Protein AF-A0A1B6ITH0-F1 (afdb_monomer_lite)

pLDDT: mean 80.61, std 10.61, range [55.75, 92.88]

Structure (mmCIF, N/CA/C/O backbone):
data_AF-A0A1B6ITH0-F1
#
_entry.id   AF-A0A1B6ITH0-F1
#
loop_
_atom_site.group_PDB
_atom_site.id
_atom_site.type_symbol
_atom_site.label_atom_id
_atom_site.label_alt_id
_atom_site.label_comp_id
_atom_site.label_asym_id
_atom_site.label_entity_id
_atom_site.label_seq_id
_atom_site.pdbx_PDB_ins_code
_atom_site.Cartn_x
_atom_site.Cartn_y
_atom_site.Cartn_z
_atom_site.occupancy
_atom_site.B_iso_or_equiv
_atom_site.auth_seq_id
_atom_site.auth_comp_id
_atom_site.auth_asym_id
_atom_site.auth_atom_id
_atom_site.pdbx_PDB_model_num
ATOM 1 N N . VAL A 1 1 ? -25.676 -2.599 25.170 1.00 87.38 1 VAL A N 1
ATOM 2 C CA . VAL A 1 1 ? -26.408 -3.849 25.490 1.00 87.38 1 VAL A CA 1
ATOM 3 C C . VAL A 1 1 ? -27.371 -4.134 24.358 1.00 87.38 1 VAL A C 1
ATOM 5 O O . VAL A 1 1 ? -28.123 -3.238 23.989 1.00 87.38 1 VAL A O 1
ATOM 8 N N . ARG A 1 2 ? -27.319 -5.332 23.775 1.00 89.81 2 ARG A N 1
ATOM 9 C CA . ARG A 1 2 ? -28.172 -5.723 22.648 1.00 89.81 2 ARG A CA 1
ATOM 10 C C . ARG A 1 2 ? -29.271 -6.663 23.134 1.00 89.81 2 ARG A C 1
ATOM 12 O O . ARG A 1 2 ? -28.973 -7.646 23.805 1.00 89.81 2 ARG A O 1
ATOM 19 N N . CYS A 1 3 ? -30.525 -6.375 22.801 1.00 91.00 3 CYS A N 1
ATOM 20 C CA . CYS A 1 3 ? -31.637 -7.285 23.081 1.00 91.00 3 CYS A CA 1
ATOM 21 C C . CYS A 1 3 ? -31.646 -8.427 22.052 1.00 91.00 3 CYS A C 1
ATOM 23 O O . CYS A 1 3 ? -31.453 -8.175 20.865 1.00 91.00 3 CYS A O 1
ATOM 25 N N . THR A 1 4 ? -31.873 -9.671 22.482 1.00 89.38 4 THR A N 1
ATOM 26 C CA . THR A 1 4 ? -31.888 -10.838 21.576 1.00 89.38 4 THR A CA 1
ATOM 27 C C . THR A 1 4 ? -33.271 -11.142 20.992 1.00 89.38 4 THR A C 1
ATOM 29 O O . THR A 1 4 ? -33.374 -11.904 20.036 1.00 89.38 4 THR A O 1
ATOM 32 N N . VAL A 1 5 ? -34.329 -10.527 21.530 1.00 90.38 5 VAL A N 1
ATOM 33 C CA . VAL A 1 5 ? -35.718 -10.682 21.056 1.00 90.38 5 VAL A CA 1
ATOM 34 C C . VAL A 1 5 ? -36.098 -9.579 20.072 1.00 90.38 5 VAL A C 1
ATOM 36 O O . VAL A 1 5 ? -36.763 -9.824 19.068 1.00 90.38 5 VAL A O 1
ATOM 39 N N . CYS A 1 6 ? -35.689 -8.343 20.358 1.00 89.56 6 CYS A N 1
ATOM 40 C CA . CYS A 1 6 ? -36.062 -7.194 19.547 1.00 89.56 6 CYS A CA 1
ATOM 41 C C . CYS A 1 6 ? -35.118 -7.044 18.344 1.00 89.56 6 CYS A C 1
ATOM 43 O O . CYS A 1 6 ? -33.896 -7.036 18.521 1.00 89.56 6 CYS A O 1
ATOM 45 N N . PRO A 1 7 ? -35.646 -6.867 17.120 1.00 86.12 7 PRO A N 1
ATOM 46 C CA . PRO A 1 7 ? -34.815 -6.723 15.934 1.00 86.12 7 PRO A CA 1
ATOM 47 C C . PRO A 1 7 ? -34.008 -5.422 15.997 1.00 86.12 7 PRO A C 1
ATOM 49 O O . PRO A 1 7 ? -34.577 -4.336 16.074 1.00 86.12 7 PRO A O 1
ATOM 52 N N . LYS A 1 8 ? -32.674 -5.543 15.936 1.00 81.81 8 LYS A N 1
ATOM 53 C CA . LYS A 1 8 ? -31.715 -4.419 15.910 1.00 81.81 8 LYS A CA 1
ATOM 54 C C . LYS A 1 8 ? -31.909 -3.400 17.043 1.00 81.81 8 LYS A C 1
ATOM 56 O O . LYS A 1 8 ? -31.724 -2.204 16.838 1.00 81.81 8 LYS A O 1
ATOM 61 N N . PHE A 1 9 ? -32.277 -3.864 18.234 1.00 86.69 9 PHE A N 1
ATOM 62 C CA . PHE A 1 9 ? -32.428 -2.983 19.385 1.00 86.69 9 PHE A CA 1
ATOM 63 C C . PHE A 1 9 ? -31.174 -3.000 20.265 1.00 86.69 9 PHE A C 1
ATOM 65 O O . PHE A 1 9 ? -30.817 -4.026 20.857 1.00 86.69 9 PHE A O 1
ATOM 72 N N . GLU A 1 10 ? -30.532 -1.841 20.370 1.00 88.38 10 GLU A N 1
ATOM 73 C CA . GLU A 1 10 ? -29.387 -1.604 21.240 1.00 88.38 10 GLU A CA 1
ATOM 74 C C . GLU A 1 10 ? -29.682 -0.442 22.180 1.00 88.38 10 GLU A C 1
ATOM 76 O O . GLU A 1 10 ? -30.246 0.577 21.788 1.00 88.38 10 GLU A O 1
ATOM 81 N N . MET A 1 11 ? -29.284 -0.603 23.438 1.00 88.25 11 MET A N 1
ATOM 82 C CA . MET A 1 11 ? -29.391 0.440 24.450 1.00 88.25 11 MET A CA 1
ATOM 83 C C . MET A 1 11 ? -28.065 0.626 25.187 1.00 88.25 11 MET A C 1
ATOM 85 O O . MET A 1 11 ? -27.264 -0.311 25.320 1.00 88.25 11 MET A O 1
ATOM 89 N N . CYS A 1 12 ? -27.825 1.841 25.681 1.00 89.81 12 CYS A N 1
ATOM 90 C CA . CYS A 1 12 ? -26.661 2.129 26.511 1.00 89.81 12 CYS A CA 1
ATOM 91 C C . CYS A 1 12 ? -26.789 1.467 27.896 1.00 89.81 12 CYS A C 1
ATOM 93 O O . CYS A 1 12 ? -27.886 1.119 28.339 1.00 89.81 12 CYS A O 1
ATOM 95 N N . LEU A 1 13 ? -25.660 1.313 28.597 1.00 87.94 13 LEU A N 1
ATOM 96 C CA . LEU A 1 13 ? -25.616 0.694 29.930 1.00 87.94 13 LEU A CA 1
ATOM 97 C C . LEU A 1 13 ? -26.509 1.421 30.943 1.00 87.94 13 LEU A C 1
ATOM 99 O O . LEU A 1 13 ? -27.143 0.781 31.770 1.00 87.94 13 LEU A O 1
ATOM 103 N N . GLN A 1 14 ? -26.604 2.747 30.855 1.00 91.38 14 GLN A N 1
ATOM 104 C CA . GLN A 1 14 ? -27.380 3.544 31.802 1.00 91.38 14 GLN A CA 1
ATOM 105 C C . GLN A 1 14 ? -28.895 3.358 31.622 1.00 91.38 14 GLN A C 1
ATOM 107 O O . GLN A 1 14 ? -29.613 3.203 32.607 1.00 91.38 14 GLN A O 1
ATOM 112 N N . CYS A 1 15 ? -29.381 3.294 30.377 1.00 90.50 15 CYS A N 1
ATOM 113 C CA . CYS A 1 15 ? -30.784 2.981 30.089 1.00 90.50 15 CYS A CA 1
ATOM 114 C C . CYS A 1 15 ? -31.143 1.543 30.482 1.00 90.50 15 CYS A C 1
ATOM 116 O O . CYS A 1 15 ? -32.241 1.310 30.983 1.00 90.50 15 CYS A O 1
ATOM 118 N N . PHE A 1 16 ? -30.205 0.605 30.311 1.00 89.50 16 PHE A N 1
ATOM 119 C CA . PHE A 1 16 ? -30.371 -0.781 30.747 1.00 89.50 16 PHE A CA 1
ATOM 120 C C . PHE A 1 16 ? -30.503 -0.886 32.270 1.00 89.50 16 PHE A C 1
ATOM 122 O O . PHE A 1 16 ? -31.459 -1.478 32.763 1.00 89.50 16 PHE A O 1
ATOM 129 N N . SER A 1 17 ? -29.608 -0.236 33.020 1.00 90.44 17 SER A N 1
ATOM 130 C CA . SER A 1 17 ? -29.646 -0.220 34.490 1.00 90.44 17 SER A CA 1
ATOM 131 C C . SER A 1 17 ? -30.911 0.425 35.059 1.00 90.44 17 SER A C 1
ATOM 133 O O . SER A 1 17 ? -31.368 0.036 36.129 1.00 90.44 17 SER A O 1
ATOM 135 N N . ASN A 1 18 ? -31.499 1.385 34.340 1.00 92.19 18 ASN A N 1
ATOM 136 C CA . ASN A 1 18 ? -32.755 2.029 34.725 1.00 92.19 18 ASN A CA 1
ATOM 137 C C . ASN A 1 18 ? -34.006 1.238 34.294 1.00 92.19 18 ASN A C 1
ATOM 139 O O . ASN A 1 18 ? -35.120 1.694 34.543 1.00 92.19 18 ASN A O 1
ATOM 143 N N . GLY A 1 19 ? -33.845 0.085 33.634 1.00 89.56 19 GLY A N 1
ATOM 144 C CA . GLY A 1 19 ? -34.958 -0.747 33.172 1.00 89.56 19 GLY A CA 1
ATOM 145 C C . GLY A 1 19 ? -35.834 -0.067 32.118 1.00 89.56 19 GLY A C 1
ATOM 146 O O . GLY A 1 19 ? -37.047 -0.267 32.123 1.00 89.56 19 GLY A O 1
ATOM 147 N N . ALA A 1 20 ? -35.248 0.768 31.253 1.00 88.25 20 ALA A N 1
ATOM 148 C CA . ALA A 1 20 ? -35.992 1.532 30.258 1.00 88.25 20 ALA A CA 1
ATOM 149 C C . ALA A 1 20 ? -36.657 0.620 29.210 1.00 88.25 20 ALA A C 1
ATOM 151 O O . ALA A 1 20 ? -35.987 -0.138 28.509 1.00 88.25 20 ALA A O 1
ATOM 152 N N . GLU A 1 21 ? -37.974 0.747 29.059 1.00 90.75 21 GLU A N 1
ATOM 153 C CA . GLU A 1 21 ? -38.764 0.062 28.031 1.00 90.75 21 GLU A CA 1
ATOM 154 C C . GLU A 1 21 ? -39.054 1.030 26.877 1.00 90.75 21 GLU A C 1
ATOM 156 O O . GLU A 1 21 ? -39.521 2.149 27.099 1.00 90.75 21 GLU A O 1
ATOM 161 N N . ILE A 1 22 ? -38.751 0.632 25.638 1.00 84.81 22 ILE A N 1
ATOM 162 C CA . ILE A 1 22 ? -38.901 1.491 24.453 1.00 84.81 22 ILE A CA 1
ATOM 163 C C . ILE A 1 22 ? -39.599 0.702 23.345 1.00 84.81 22 ILE A C 1
ATOM 165 O O . ILE A 1 22 ? -39.073 -0.287 22.835 1.00 84.81 22 ILE A O 1
ATOM 169 N N . GLY A 1 23 ? -40.776 1.168 22.928 1.00 85.25 23 GLY A N 1
ATOM 170 C CA . GLY A 1 23 ? -41.549 0.537 21.859 1.00 85.25 23 GLY A CA 1
ATOM 171 C C . GLY A 1 23 ? -41.938 -0.902 22.208 1.00 85.25 23 GLY A C 1
ATOM 172 O O . GLY A 1 23 ? -42.618 -1.139 23.200 1.00 85.25 23 GLY A O 1
ATOM 173 N N . SER A 1 24 ? -41.512 -1.864 21.388 1.00 86.12 24 SER A N 1
ATOM 174 C CA . SER A 1 24 ? -41.747 -3.299 21.609 1.00 86.12 24 SER A CA 1
ATOM 175 C C . SER A 1 24 ? -40.714 -3.966 22.527 1.00 86.12 24 SER A C 1
ATOM 177 O O . SER A 1 24 ? -40.757 -5.183 22.705 1.00 86.12 24 SER A O 1
ATOM 179 N N . HIS A 1 25 ? -39.737 -3.216 23.042 1.00 89.00 25 HIS A N 1
ATOM 180 C CA . HIS A 1 25 ? -38.723 -3.738 23.950 1.00 89.00 25 HIS A CA 1
ATOM 181 C C . HIS A 1 25 ? -39.195 -3.677 25.403 1.00 89.00 25 HIS A C 1
ATOM 183 O O . HIS A 1 25 ? -39.652 -2.630 25.861 1.00 89.00 25 HIS A O 1
ATOM 189 N N . ARG A 1 26 ? -39.016 -4.786 26.126 1.00 89.81 26 ARG A N 1
ATOM 190 C CA . ARG A 1 26 ? -39.293 -4.907 27.557 1.00 89.81 26 ARG A CA 1
ATOM 191 C C . ARG A 1 26 ? -38.017 -5.214 28.332 1.00 89.81 26 ARG A C 1
ATOM 193 O O . ARG A 1 26 ? -37.104 -5.847 27.802 1.00 89.81 26 ARG A O 1
ATOM 200 N N . ASN A 1 27 ? -37.970 -4.771 29.585 1.00 88.38 27 ASN A N 1
ATOM 201 C CA . ASN A 1 27 ? -36.786 -4.892 30.441 1.00 88.38 27 ASN A CA 1
ATOM 202 C C . ASN A 1 27 ? -36.488 -6.335 30.901 1.00 88.38 27 ASN A C 1
ATOM 204 O O . ASN A 1 27 ? -35.404 -6.600 31.415 1.00 88.38 27 ASN A O 1
ATOM 208 N N . ASP A 1 28 ? -37.426 -7.259 30.697 1.00 89.12 28 ASP A N 1
ATOM 209 C CA . ASP A 1 28 ? -37.317 -8.691 30.981 1.00 89.12 28 ASP A CA 1
ATOM 210 C C . ASP A 1 28 ? -36.782 -9.504 29.791 1.00 89.12 28 ASP A C 1
ATOM 212 O O . ASP A 1 28 ? -36.525 -10.705 29.917 1.00 89.12 28 ASP A O 1
ATOM 216 N N . HIS A 1 29 ? -36.594 -8.871 28.630 1.00 92.31 29 HIS A N 1
ATOM 217 C CA . HIS A 1 29 ? -36.077 -9.563 27.463 1.00 92.31 29 HIS A CA 1
ATOM 218 C C . HIS A 1 29 ? -34.623 -10.015 27.682 1.00 92.31 29 HIS A C 1
ATOM 220 O O . HIS A 1 29 ? -33.796 -9.249 28.189 1.00 92.31 29 HIS A O 1
ATOM 226 N N . PRO A 1 30 ? -34.259 -11.225 27.216 1.00 90.75 30 PRO A N 1
ATOM 227 C CA . PRO A 1 30 ? -32.875 -11.664 27.219 1.00 90.75 30 PRO A CA 1
ATOM 228 C C . PRO A 1 30 ? -31.999 -10.709 26.400 1.00 90.75 30 PRO A C 1
ATOM 230 O O . PRO A 1 30 ? -32.405 -10.136 25.379 1.00 90.75 30 PRO A O 1
ATOM 233 N N . TYR A 1 31 ? -30.776 -10.521 26.883 1.00 89.62 31 TYR A N 1
ATOM 234 C CA . TYR A 1 31 ? -29.839 -9.545 26.353 1.00 89.62 31 TYR A CA 1
ATOM 235 C C . TYR A 1 31 ? -28.432 -10.128 26.250 1.00 89.62 31 TYR A C 1
ATOM 237 O O . TYR A 1 31 ? -28.081 -11.107 26.906 1.00 89.62 31 TYR A O 1
ATOM 245 N N . GLN A 1 32 ? -27.617 -9.491 25.417 1.00 89.75 32 GLN A N 1
ATOM 246 C CA . GLN A 1 32 ? -26.213 -9.804 25.221 1.00 89.75 32 GLN A CA 1
ATOM 247 C C . GLN A 1 32 ? -25.383 -8.529 25.391 1.00 89.75 32 GLN A C 1
ATOM 249 O O . GLN A 1 32 ? -25.703 -7.468 24.837 1.00 89.75 32 GLN A O 1
ATOM 254 N N . PHE A 1 33 ? -24.295 -8.624 26.156 1.00 86.25 33 PHE A N 1
ATOM 255 C CA . PHE A 1 33 ? -23.266 -7.593 26.145 1.00 86.25 33 PHE A CA 1
ATOM 256 C C . PHE A 1 33 ? -22.462 -7.731 24.859 1.00 86.25 33 PHE A C 1
ATOM 258 O O . PHE A 1 33 ? -21.864 -8.769 24.586 1.00 86.25 33 PHE A O 1
ATOM 265 N N . VAL A 1 34 ? -22.506 -6.680 24.052 1.00 81.31 34 VAL A N 1
ATOM 266 C CA . VAL A 1 34 ? -21.610 -6.518 22.916 1.00 81.31 34 VAL A CA 1
ATOM 267 C C . VAL A 1 34 ? -20.478 -5.671 23.456 1.00 81.31 34 VAL A C 1
ATOM 269 O O . VAL A 1 34 ? -20.689 -4.497 23.759 1.00 81.31 34 VAL A O 1
ATOM 272 N N . ASP A 1 35 ? -19.341 -6.308 23.698 1.00 72.44 35 ASP A N 1
ATOM 273 C CA . ASP A 1 35 ? -18.157 -5.610 24.165 1.00 72.44 35 ASP A CA 1
ATOM 274 C C . ASP A 1 35 ? -17.539 -4.855 22.986 1.00 72.44 35 ASP A C 1
ATOM 276 O O . ASP A 1 35 ? -17.344 -5.418 21.904 1.00 72.44 35 ASP A O 1
ATOM 280 N N . SER A 1 36 ? -17.272 -3.568 23.174 1.00 60.19 36 SER A N 1
ATOM 281 C CA . SER A 1 36 ? -16.547 -2.757 22.203 1.00 60.19 36 SER A CA 1
ATOM 282 C C . SER A 1 36 ? -15.060 -3.049 22.373 1.00 60.19 36 SER A C 1
ATOM 284 O O . SER A 1 36 ? -14.354 -2.283 23.014 1.00 60.19 36 SER A O 1
ATOM 286 N N . VAL A 1 37 ? -14.648 -4.211 21.859 1.00 57.38 37 VAL A N 1
ATOM 287 C CA . VAL A 1 37 ? -13.282 -4.629 21.494 1.00 57.38 37 VAL A CA 1
ATOM 288 C C . VAL A 1 37 ? -12.172 -3.850 22.218 1.00 57.38 37 VAL A C 1
ATOM 290 O O . VAL A 1 37 ? -11.441 -3.071 21.618 1.00 57.38 37 VAL A O 1
ATOM 293 N N . ALA A 1 38 ? -12.041 -4.079 23.523 1.00 56.91 38 ALA A N 1
ATOM 294 C CA . ALA A 1 38 ? -10.869 -3.687 24.310 1.00 56.91 38 ALA A CA 1
ATOM 295 C C . ALA A 1 38 ? -10.146 -4.937 24.839 1.00 56.91 38 ALA A C 1
ATOM 297 O O . ALA A 1 38 ? -9.665 -4.973 25.968 1.00 56.91 38 ALA A O 1
ATOM 298 N N . LEU A 1 39 ? -10.141 -6.005 24.039 1.00 60.03 39 LEU A N 1
ATOM 299 C CA . LEU A 1 39 ? -9.348 -7.195 24.310 1.00 60.03 39 LEU A CA 1
ATOM 300 C C . LEU A 1 39 ? -8.083 -7.099 23.473 1.00 60.03 39 LEU A C 1
ATOM 302 O O . LEU A 1 39 ? -8.183 -6.961 22.259 1.00 60.03 39 LEU A O 1
ATOM 306 N N . ASP A 1 40 ? -6.919 -7.203 24.101 1.00 61.25 40 ASP A N 1
ATOM 307 C CA . ASP A 1 40 ? -5.661 -7.352 23.375 1.00 61.25 40 ASP A CA 1
ATOM 308 C C . ASP A 1 40 ? -5.684 -8.713 22.668 1.00 61.25 40 ASP A C 1
ATOM 310 O O . ASP A 1 40 ? -5.695 -9.771 23.309 1.00 61.25 40 ASP A O 1
ATOM 314 N N . VAL A 1 41 ? -5.758 -8.698 21.333 1.00 64.00 41 VAL A N 1
ATOM 315 C CA . VAL A 1 41 ? -5.777 -9.922 20.511 1.00 64.00 41 VAL A CA 1
ATOM 316 C C . VAL A 1 41 ? -4.461 -10.680 20.666 1.00 64.00 41 VAL A C 1
ATOM 318 O O . VAL A 1 41 ? -4.447 -11.915 20.665 1.00 64.00 41 VAL A O 1
ATOM 321 N N . PHE A 1 42 ? -3.370 -9.958 20.906 1.00 66.50 42 PHE A N 1
ATOM 322 C CA . PHE A 1 42 ? -2.074 -10.538 21.197 1.00 66.50 42 PHE A CA 1
ATOM 323 C C . PHE A 1 42 ? -1.676 -10.236 22.643 1.00 66.50 42 PHE A C 1
ATOM 325 O O . PHE A 1 42 ? -1.602 -9.091 23.063 1.00 66.50 42 PHE A O 1
ATOM 332 N N . LYS A 1 43 ? -1.364 -11.284 23.420 1.00 61.06 43 LYS A N 1
ATOM 333 C CA . LYS A 1 43 ? -0.925 -11.198 24.836 1.00 61.06 43 LYS A CA 1
ATOM 334 C C . LYS A 1 43 ? 0.498 -10.642 25.019 1.00 61.06 43 LYS A C 1
ATOM 336 O O . LYS A 1 43 ? 1.179 -10.933 26.002 1.00 61.06 43 LYS A O 1
ATOM 341 N N . ASP A 1 44 ? 0.972 -9.937 24.014 1.00 58.88 44 ASP A N 1
ATOM 342 C CA . ASP A 1 44 ? 2.315 -9.422 23.858 1.00 58.88 44 ASP A CA 1
ATOM 343 C C . ASP A 1 44 ? 2.399 -8.020 24.487 1.00 58.88 44 ASP A C 1
ATOM 345 O O . ASP A 1 44 ? 1.417 -7.291 24.571 1.00 58.88 44 ASP A O 1
ATOM 349 N N . ARG A 1 45 ? 3.586 -7.645 24.965 1.00 58.03 45 ARG A N 1
ATOM 350 C CA . ARG A 1 45 ? 3.880 -6.347 25.582 1.00 58.03 45 ARG A CA 1
ATOM 351 C C . ARG A 1 45 ? 3.912 -5.185 24.579 1.00 58.03 45 ARG A C 1
ATOM 353 O O . ARG A 1 45 ? 4.379 -4.114 24.959 1.00 58.03 45 ARG A O 1
ATOM 360 N N . SER A 1 46 ? 3.464 -5.363 23.336 1.00 64.06 46 SER A N 1
ATOM 361 C CA . SER A 1 46 ? 3.421 -4.279 22.348 1.00 64.06 46 SER A CA 1
ATOM 362 C C . SER A 1 46 ? 2.426 -3.176 22.741 1.00 64.06 46 SER A C 1
ATOM 364 O O . SER A 1 46 ? 2.565 -2.029 22.318 1.00 64.06 46 SER A O 1
ATOM 366 N N . GLY A 1 47 ? 1.477 -3.475 23.640 1.00 74.12 47 GLY A N 1
ATOM 367 C CA . GLY A 1 47 ? 0.533 -2.488 24.167 1.00 74.12 47 GLY A CA 1
ATOM 368 C C . GLY A 1 47 ? -0.397 -1.931 23.091 1.00 74.12 47 GLY A C 1
ATOM 369 O O . GLY A 1 47 ? -0.927 -0.836 23.268 1.00 74.12 47 GLY A O 1
ATOM 370 N N . TRP A 1 48 ? -0.535 -2.645 21.971 1.00 80.88 48 TRP A N 1
ATOM 371 C CA . TRP A 1 48 ? -1.490 -2.364 20.909 1.00 80.88 48 TRP A CA 1
ATOM 372 C C . TRP A 1 48 ? -2.832 -2.987 21.262 1.00 80.88 48 TRP A C 1
ATOM 374 O O . TRP A 1 48 ? -2.926 -4.182 21.539 1.00 80.88 48 TRP A O 1
ATOM 384 N N . SER A 1 49 ? -3.877 -2.168 21.229 1.00 80.94 49 SER A N 1
ATOM 385 C CA . SER A 1 49 ? -5.235 -2.685 21.346 1.00 80.94 49 SER A CA 1
ATOM 386 C C . SER A 1 49 ? -5.646 -3.374 20.045 1.00 80.94 49 SER A C 1
ATOM 388 O O . SER A 1 49 ? -5.254 -2.962 18.953 1.00 80.94 49 SER A O 1
ATOM 390 N N . ALA A 1 50 ? -6.524 -4.372 20.129 1.00 81.06 50 ALA A N 1
ATOM 391 C CA . ALA A 1 50 ? -7.037 -5.038 18.931 1.00 81.06 50 ALA A CA 1
ATOM 392 C C . ALA A 1 50 ? -7.725 -4.086 17.942 1.00 81.06 50 ALA A C 1
ATOM 394 O O . ALA A 1 50 ? -7.728 -4.336 16.739 1.00 81.06 50 ALA A O 1
ATOM 395 N N . LEU A 1 51 ? -8.305 -2.987 18.433 1.00 82.06 51 LEU A N 1
ATOM 396 C CA . LEU A 1 51 ? -8.883 -1.964 17.570 1.00 82.06 51 LEU A CA 1
ATOM 397 C C . LEU A 1 51 ? -7.803 -1.230 16.763 1.00 82.06 51 LEU A C 1
ATOM 399 O O . LEU A 1 51 ? -7.997 -0.991 15.573 1.00 82.06 51 LEU A O 1
ATOM 403 N N . GLU A 1 52 ? -6.668 -0.899 17.384 1.00 86.56 52 GLU A N 1
ATOM 404 C CA . GLU A 1 52 ? -5.532 -0.277 16.694 1.00 86.56 52 GLU A CA 1
ATOM 405 C C . GLU A 1 52 ? -4.948 -1.210 15.629 1.00 86.56 52 GLU A C 1
ATOM 407 O O . GLU A 1 52 ? -4.641 -0.761 14.529 1.00 86.56 52 GLU A O 1
ATOM 412 N N . GLU A 1 53 ? -4.856 -2.510 15.911 1.00 86.12 53 GLU A N 1
ATOM 413 C CA . GLU A 1 53 ? -4.362 -3.501 14.947 1.00 86.12 53 GLU A CA 1
ATOM 414 C C . GLU A 1 53 ? -5.314 -3.694 13.763 1.00 86.12 53 GLU A C 1
ATOM 416 O O . GLU A 1 53 ? -4.875 -3.783 12.616 1.00 86.12 53 GLU A O 1
ATOM 421 N N . ILE A 1 54 ? -6.627 -3.710 14.011 1.00 87.00 54 ILE A N 1
ATOM 422 C CA . ILE A 1 54 ? -7.629 -3.736 12.938 1.00 87.00 54 ILE A CA 1
ATOM 423 C C . ILE A 1 54 ? -7.529 -2.459 12.097 1.00 87.00 54 ILE A C 1
ATOM 425 O O . ILE A 1 54 ? -7.547 -2.530 10.869 1.00 87.00 54 ILE A O 1
ATOM 429 N N . ASN A 1 55 ? -7.380 -1.296 12.734 1.00 88.75 55 ASN A N 1
ATOM 430 C CA . ASN A 1 55 ? -7.217 -0.028 12.025 1.00 88.75 55 ASN A CA 1
ATOM 431 C C . ASN A 1 55 ? -5.921 0.015 11.206 1.00 88.75 55 ASN A C 1
ATOM 433 O O . ASN A 1 55 ? -5.940 0.531 10.092 1.00 88.75 55 ASN A O 1
ATOM 437 N N . LEU A 1 56 ? -4.825 -0.558 11.710 1.00 89.94 56 LEU A N 1
ATOM 438 C CA . LEU A 1 56 ? -3.570 -0.708 10.971 1.00 89.94 56 LEU A CA 1
ATOM 439 C C . LEU A 1 56 ? -3.776 -1.532 9.696 1.00 89.94 56 LEU A C 1
ATOM 441 O O . LEU A 1 56 ? -3.369 -1.104 8.618 1.00 89.94 56 LEU A O 1
ATOM 445 N N . LEU A 1 57 ? -4.442 -2.685 9.799 1.00 89.75 57 LEU A N 1
ATOM 446 C CA . LEU A 1 57 ? -4.720 -3.539 8.642 1.00 89.75 57 LEU A CA 1
ATOM 447 C C . LEU A 1 57 ? -5.643 -2.855 7.626 1.00 89.75 57 LEU A C 1
ATOM 449 O O . LEU A 1 57 ? -5.337 -2.859 6.434 1.00 89.75 57 LEU A O 1
ATOM 453 N N . ASN A 1 58 ? -6.714 -2.205 8.090 1.00 90.12 58 ASN A N 1
ATOM 454 C CA . ASN A 1 58 ? -7.616 -1.440 7.226 1.00 90.12 58 ASN A CA 1
ATOM 455 C C . ASN A 1 58 ? -6.870 -0.308 6.507 1.00 90.12 58 ASN A C 1
ATOM 457 O O . ASN A 1 58 ? -7.063 -0.091 5.313 1.00 90.12 58 ASN A O 1
ATOM 461 N N . ALA A 1 59 ? -5.993 0.408 7.211 1.00 92.38 59 ALA A N 1
ATOM 462 C CA . ALA A 1 59 ? -5.205 1.480 6.621 1.00 92.38 59 ALA A CA 1
ATOM 463 C C . ALA A 1 59 ? -4.231 0.950 5.557 1.00 92.38 59 ALA A C 1
ATOM 465 O O . ALA A 1 59 ? -4.107 1.546 4.490 1.00 92.38 59 ALA A O 1
ATOM 466 N N . ILE A 1 60 ? -3.578 -0.188 5.797 1.00 91.06 60 ILE A N 1
ATOM 467 C CA . ILE A 1 60 ? -2.681 -0.808 4.811 1.00 91.06 60 ILE A CA 1
ATOM 468 C C . ILE A 1 60 ? -3.449 -1.255 3.563 1.00 91.06 60 ILE A C 1
ATOM 470 O O . ILE A 1 60 ? -2.937 -1.101 2.456 1.00 91.06 60 ILE A O 1
ATOM 474 N N . GLU A 1 61 ? -4.677 -1.751 3.716 1.00 90.38 61 GLU A N 1
ATOM 475 C CA . GLU A 1 61 ? -5.546 -2.075 2.581 1.00 90.38 61 GLU A CA 1
ATOM 476 C C . GLU A 1 61 ? -5.867 -0.833 1.731 1.00 90.38 61 GLU A C 1
ATOM 478 O O . GLU A 1 61 ? -5.815 -0.898 0.505 1.00 90.38 61 GLU A O 1
ATOM 483 N N . HIS A 1 62 ? -6.142 0.313 2.362 1.00 88.50 62 HIS A N 1
ATOM 484 C CA . HIS A 1 62 ? -6.541 1.536 1.655 1.00 88.50 62 HIS A CA 1
ATOM 485 C C . HIS A 1 62 ? -5.362 2.321 1.061 1.00 88.50 62 HIS A C 1
ATOM 487 O O . HIS A 1 62 ? -5.478 2.861 -0.038 1.00 88.50 62 HIS A O 1
ATOM 493 N N . TYR A 1 63 ? -4.240 2.414 1.779 1.00 88.38 63 TYR A N 1
ATOM 494 C CA . TYR A 1 63 ? -3.102 3.268 1.410 1.00 88.38 63 TYR A CA 1
ATOM 495 C C . TYR A 1 63 ? -1.919 2.501 0.821 1.00 88.38 63 TYR A C 1
ATOM 497 O O . TYR A 1 63 ? -0.969 3.133 0.355 1.00 88.38 63 TYR A O 1
ATOM 505 N N . SER A 1 64 ? -1.990 1.166 0.787 1.00 86.50 64 SER A N 1
ATOM 506 C CA . SER A 1 64 ? -0.934 0.246 0.353 1.00 86.50 64 SER A CA 1
ATOM 507 C C . SER A 1 64 ? 0.350 0.293 1.197 1.00 86.50 64 SER A C 1
ATOM 509 O O . SER A 1 64 ? 0.637 1.238 1.936 1.00 86.50 64 SER A O 1
ATOM 511 N N . TYR A 1 65 ? 1.145 -0.776 1.111 1.00 85.19 65 TYR A N 1
ATOM 512 C CA . TYR A 1 65 ? 2.392 -0.906 1.863 1.00 85.19 65 TYR A CA 1
ATOM 513 C C . TYR A 1 65 ? 3.423 0.149 1.430 1.00 85.19 65 TYR A C 1
ATOM 515 O O . TYR A 1 65 ? 3.729 0.281 0.249 1.00 85.19 65 TYR A O 1
ATOM 523 N N . GLY A 1 66 ? 4.010 0.861 2.396 1.00 84.44 66 GLY A N 1
ATOM 524 C CA . GLY A 1 66 ? 5.031 1.889 2.156 1.00 84.44 66 GLY A CA 1
ATOM 525 C C . GLY A 1 66 ? 4.567 3.311 2.470 1.00 84.44 66 GLY A C 1
ATOM 526 O O . GLY A 1 66 ? 5.400 4.145 2.830 1.00 84.44 66 GLY A O 1
ATOM 527 N N . ASN A 1 67 ? 3.258 3.580 2.446 1.00 89.81 67 ASN A N 1
ATOM 528 C CA . ASN A 1 67 ? 2.713 4.895 2.783 1.00 89.81 67 ASN A CA 1
ATOM 529 C C . ASN A 1 67 ? 2.421 5.056 4.289 1.00 89.81 67 ASN A C 1
ATOM 531 O O . ASN A 1 67 ? 1.302 5.326 4.724 1.00 89.81 67 ASN A O 1
ATOM 535 N N . TRP A 1 68 ? 3.454 4.872 5.115 1.00 90.25 68 TRP A N 1
ATOM 536 C CA . TRP A 1 68 ? 3.329 4.826 6.579 1.00 90.25 68 TRP A CA 1
ATOM 537 C C . TRP A 1 68 ? 2.846 6.132 7.218 1.00 90.25 68 TRP A C 1
ATOM 539 O O . TRP A 1 68 ? 2.295 6.106 8.316 1.00 90.25 68 TRP A O 1
ATOM 549 N N . LYS A 1 69 ? 3.033 7.273 6.542 1.00 90.44 69 LYS A N 1
ATOM 550 C CA . LYS A 1 69 ? 2.573 8.583 7.027 1.00 90.44 69 LYS A CA 1
ATOM 551 C C . LYS A 1 69 ? 1.048 8.661 7.048 1.00 90.44 69 LYS A C 1
ATOM 553 O O . LYS A 1 69 ? 0.476 9.003 8.081 1.00 90.44 69 LYS A O 1
ATOM 558 N N . ASP A 1 70 ? 0.412 8.276 5.948 1.00 88.69 70 ASP A N 1
ATOM 559 C CA . ASP A 1 70 ? -1.048 8.299 5.832 1.00 88.69 70 ASP A CA 1
ATOM 560 C C . ASP A 1 70 ? -1.682 7.174 6.662 1.00 88.69 70 ASP A C 1
ATOM 562 O O . ASP A 1 70 ? -2.716 7.372 7.300 1.00 88.69 70 ASP A O 1
ATOM 566 N N . ILE A 1 71 ? -1.006 6.021 6.752 1.00 90.19 71 ILE A N 1
ATOM 567 C CA . ILE A 1 71 ? -1.415 4.909 7.621 1.00 90.19 71 ILE A CA 1
ATOM 568 C C . ILE A 1 71 ? -1.447 5.343 9.094 1.00 90.19 71 ILE A C 1
ATOM 570 O O . ILE A 1 71 ? -2.443 5.122 9.781 1.00 90.19 71 ILE A O 1
ATOM 574 N N . ALA A 1 72 ? -0.394 6.004 9.581 1.00 91.12 72 ALA A N 1
ATOM 575 C CA . ALA A 1 72 ? -0.351 6.508 10.953 1.00 91.12 72 ALA A CA 1
ATOM 576 C C . ALA A 1 72 ? -1.437 7.556 11.223 1.00 91.12 72 ALA A C 1
ATOM 578 O O . ALA A 1 72 ? -2.073 7.530 12.276 1.00 91.12 72 ALA A O 1
ATOM 579 N N . GLN A 1 73 ? -1.706 8.438 10.255 1.00 89.81 73 GLN A N 1
ATOM 580 C CA . GLN A 1 73 ? -2.792 9.411 10.363 1.00 89.81 73 GLN A CA 1
ATOM 581 C C . GLN A 1 73 ? -4.168 8.736 10.459 1.00 89.81 73 GLN A C 1
ATOM 583 O O . GLN A 1 73 ? -5.028 9.217 11.196 1.00 89.81 73 GLN A O 1
ATOM 588 N N . HIS A 1 74 ? -4.374 7.623 9.749 1.00 87.19 74 HIS A N 1
ATOM 589 C CA . HIS A 1 74 ? -5.616 6.853 9.808 1.00 87.19 74 HIS A CA 1
ATOM 590 C C . HIS A 1 74 ? -5.815 6.161 11.164 1.00 87.19 74 HIS A C 1
ATOM 592 O O . HIS A 1 74 ? -6.931 6.115 11.678 1.00 87.19 74 HIS A O 1
ATOM 598 N N . ILE A 1 75 ? -4.736 5.652 11.764 1.00 86.50 75 ILE A N 1
ATOM 599 C CA . ILE A 1 75 ? -4.764 5.042 13.103 1.00 86.50 75 ILE A CA 1
ATOM 600 C C . ILE A 1 75 ? -4.977 6.121 14.178 1.00 86.50 75 ILE A C 1
ATOM 602 O O . ILE A 1 75 ? -5.715 5.908 15.139 1.00 86.50 75 ILE A O 1
ATOM 606 N N . GLY A 1 76 ? -4.340 7.286 14.026 1.00 82.19 76 GLY A N 1
ATOM 607 C CA . GLY A 1 76 ? -4.501 8.468 14.878 1.00 82.19 76 GLY A CA 1
ATOM 608 C C . GLY A 1 76 ? -3.843 8.382 16.262 1.00 82.19 76 GLY A C 1
ATOM 609 O O . GLY A 1 76 ? -3.600 9.419 16.877 1.00 82.19 76 GLY A O 1
ATOM 610 N N . THR A 1 77 ? -3.528 7.180 16.752 1.00 81.75 77 THR A N 1
ATOM 611 C CA . THR A 1 77 ? -2.939 6.951 18.085 1.00 81.75 77 THR A CA 1
ATOM 612 C C . THR A 1 77 ? -1.442 6.631 18.070 1.00 81.75 77 THR A C 1
ATOM 614 O O . THR A 1 77 ? -0.812 6.706 19.124 1.00 81.75 77 THR A O 1
ATOM 617 N N . ARG A 1 78 ? -0.864 6.289 16.909 1.00 84.38 78 ARG A N 1
ATOM 618 C CA . ARG A 1 78 ? 0.518 5.789 16.761 1.00 84.38 78 ARG A CA 1
ATOM 619 C C . ARG A 1 78 ? 1.285 6.507 15.660 1.00 84.38 78 ARG A C 1
ATOM 621 O O . ARG A 1 78 ? 0.691 7.086 14.752 1.00 84.38 78 ARG A O 1
ATOM 628 N N . ASN A 1 79 ? 2.612 6.429 15.726 1.00 89.44 79 ASN A N 1
ATOM 629 C CA . ASN A 1 79 ? 3.499 7.023 14.726 1.00 89.44 79 ASN A CA 1
ATOM 630 C C . ASN A 1 79 ? 3.744 6.093 13.526 1.00 89.44 79 ASN A C 1
ATOM 632 O O . ASN A 1 79 ? 3.561 4.881 13.606 1.00 89.44 79 ASN A O 1
ATOM 636 N N . ALA A 1 80 ? 4.215 6.667 12.413 1.00 89.62 80 ALA A N 1
ATOM 637 C CA . ALA A 1 80 ? 4.517 5.935 11.177 1.00 89.62 80 ALA A CA 1
ATOM 638 C C . ALA A 1 80 ? 5.556 4.822 11.373 1.00 89.62 80 ALA A C 1
ATOM 640 O O . ALA A 1 80 ? 5.383 3.724 10.847 1.00 89.62 80 ALA A O 1
ATOM 641 N N . ASP A 1 81 ? 6.604 5.091 12.153 1.00 89.62 81 ASP A N 1
ATOM 642 C CA . ASP A 1 81 ? 7.653 4.107 12.427 1.00 89.62 81 ASP A CA 1
ATOM 643 C C . ASP A 1 81 ? 7.141 2.969 13.321 1.00 89.62 81 ASP A C 1
ATOM 645 O O . ASP A 1 81 ? 7.388 1.805 13.025 1.00 89.62 81 ASP A O 1
ATOM 649 N N . GLU A 1 82 ? 6.336 3.281 14.342 1.00 88.94 82 GLU A N 1
ATOM 650 C CA . GLU A 1 82 ? 5.720 2.275 15.220 1.00 88.94 82 GLU A CA 1
ATOM 651 C C . GLU A 1 82 ? 4.733 1.384 14.454 1.00 88.94 82 GLU A C 1
ATOM 653 O O . GLU A 1 82 ? 4.751 0.166 14.602 1.00 88.94 82 GLU A O 1
ATOM 658 N N . ALA A 1 83 ? 3.895 1.980 13.599 1.00 89.25 83 ALA A N 1
ATOM 659 C CA . ALA A 1 83 ? 2.952 1.251 12.752 1.00 89.25 83 ALA A CA 1
ATOM 660 C C . ALA A 1 83 ? 3.670 0.310 11.774 1.00 89.25 83 ALA A C 1
ATOM 662 O O . ALA A 1 83 ? 3.231 -0.821 11.550 1.00 89.25 83 ALA A O 1
ATOM 663 N N . LYS A 1 84 ? 4.798 0.762 11.215 1.00 89.94 84 LYS A N 1
ATOM 664 C CA . LYS A 1 84 ? 5.652 -0.058 10.357 1.00 89.94 84 LYS A CA 1
ATOM 665 C C . LYS A 1 84 ? 6.274 -1.214 11.134 1.00 89.94 84 LYS A C 1
ATOM 667 O O . LYS A 1 84 ? 6.206 -2.349 10.667 1.00 89.94 84 LYS A O 1
ATOM 672 N N . GLU A 1 85 ? 6.895 -0.937 12.277 1.00 88.81 85 GLU A N 1
ATOM 673 C CA . GLU A 1 85 ? 7.555 -1.961 13.089 1.00 88.81 85 GLU A CA 1
ATOM 674 C C . GLU A 1 85 ? 6.566 -3.021 13.569 1.00 88.81 85 GLU A C 1
ATOM 676 O O . GLU A 1 85 ? 6.852 -4.207 13.420 1.00 88.81 85 GLU A O 1
ATOM 681 N N . GLU A 1 86 ? 5.386 -2.630 14.056 1.00 87.38 86 GLU A N 1
ATOM 682 C CA . GLU A 1 86 ? 4.360 -3.591 14.479 1.00 87.38 86 GLU A CA 1
ATOM 683 C C . GLU A 1 86 ? 3.914 -4.464 13.299 1.00 87.38 86 GLU A C 1
ATOM 685 O O . GLU A 1 86 ? 3.849 -5.691 13.418 1.00 87.38 86 GLU A O 1
ATOM 690 N N . TYR A 1 87 ? 3.682 -3.861 12.123 1.00 88.44 87 TYR A N 1
ATOM 691 C CA . TYR A 1 87 ? 3.278 -4.618 10.943 1.00 88.44 87 TYR A CA 1
ATOM 692 C C . TYR A 1 87 ? 4.343 -5.638 10.516 1.00 88.44 87 TYR A C 1
ATOM 694 O O . TYR A 1 87 ? 4.039 -6.811 10.286 1.00 88.44 87 TYR A O 1
ATOM 702 N N . VAL A 1 88 ? 5.604 -5.208 10.433 1.00 88.12 88 VAL A N 1
ATOM 703 C CA . VAL A 1 88 ? 6.724 -6.069 10.037 1.00 88.12 88 VAL A CA 1
ATOM 704 C C . VAL A 1 88 ? 6.932 -7.177 11.067 1.00 88.12 88 VAL A C 1
ATOM 706 O O . VAL A 1 88 ? 6.901 -8.355 10.710 1.00 88.12 88 VAL A O 1
ATOM 709 N N . ASN A 1 89 ? 7.057 -6.829 12.347 1.00 87.12 89 ASN A N 1
ATOM 710 C CA . ASN A 1 89 ? 7.360 -7.783 13.411 1.00 87.12 89 ASN A CA 1
ATOM 711 C C . ASN A 1 89 ? 6.237 -8.802 13.626 1.00 87.12 89 ASN A C 1
ATOM 713 O O . ASN A 1 89 ? 6.515 -9.945 13.982 1.00 87.12 89 ASN A O 1
ATOM 717 N N . ARG A 1 90 ? 4.967 -8.429 13.414 1.00 82.38 90 ARG A N 1
ATOM 718 C CA . ARG A 1 90 ? 3.832 -9.337 13.638 1.00 82.38 90 ARG A CA 1
ATOM 719 C C . ARG A 1 90 ? 3.435 -10.117 12.388 1.00 82.38 90 ARG A C 1
ATOM 721 O O . ARG A 1 90 ? 3.228 -11.332 12.481 1.00 82.38 90 ARG A O 1
ATOM 728 N N . PHE A 1 91 ? 3.311 -9.447 11.242 1.00 82.88 91 PHE A N 1
ATOM 729 C CA . PHE A 1 91 ? 2.730 -10.039 10.032 1.00 82.88 91 PHE A CA 1
ATOM 730 C C . PHE A 1 91 ? 3.768 -10.560 9.040 1.00 82.88 91 PHE A C 1
ATOM 732 O O . PHE A 1 91 ? 3.452 -11.507 8.325 1.00 82.88 91 PHE A O 1
ATOM 739 N N . LEU A 1 92 ? 4.985 -10.004 9.005 1.00 82.81 92 LEU A N 1
ATOM 740 C CA . LEU A 1 92 ? 6.043 -10.458 8.089 1.00 82.81 92 LEU A CA 1
ATOM 741 C C . LEU A 1 92 ? 7.048 -11.387 8.778 1.00 82.81 92 LEU A C 1
ATOM 743 O O . LEU A 1 92 ? 7.306 -12.489 8.302 1.00 82.81 92 LEU A O 1
ATOM 747 N N . GLU A 1 93 ? 7.603 -10.959 9.908 1.00 81.81 93 GLU A N 1
ATOM 748 C CA . GLU A 1 93 ? 8.652 -11.686 10.640 1.00 81.81 93 GLU A CA 1
ATOM 749 C C . GLU A 1 93 ? 8.092 -12.536 11.788 1.00 81.81 93 GLU A C 1
ATOM 751 O O . GLU A 1 93 ? 8.729 -13.489 12.253 1.00 81.81 93 GLU A O 1
ATOM 756 N N . GLY A 1 94 ? 6.876 -12.211 12.225 1.00 81.56 94 GLY A N 1
ATOM 757 C CA . GLY A 1 94 ? 6.183 -12.889 13.307 1.00 81.56 94 GLY A CA 1
ATOM 758 C C . GLY A 1 94 ? 5.630 -14.253 12.911 1.00 81.56 94 GLY A C 1
ATOM 759 O O . GLY A 1 94 ? 5.808 -14.751 11.800 1.00 81.56 94 GLY A O 1
ATOM 760 N N . SER A 1 95 ? 4.898 -14.871 13.840 1.00 80.69 95 SER A N 1
ATOM 761 C CA . SER A 1 95 ? 4.336 -16.214 13.653 1.00 80.69 95 SER A CA 1
ATOM 762 C C . SER A 1 95 ? 3.402 -16.312 12.445 1.00 80.69 95 SER A C 1
ATOM 764 O O . SER A 1 95 ? 3.358 -17.356 11.802 1.00 80.69 95 SER A O 1
ATOM 766 N N . ILE A 1 96 ? 2.673 -15.236 12.125 1.00 82.44 96 ILE A N 1
ATOM 767 C CA . ILE A 1 96 ? 1.795 -15.185 10.950 1.00 82.44 96 ILE A CA 1
ATOM 768 C C . ILE A 1 96 ? 2.649 -15.274 9.689 1.00 82.44 96 ILE A C 1
ATOM 770 O O . ILE A 1 96 ? 2.448 -16.182 8.887 1.00 82.44 96 ILE A O 1
ATOM 774 N N . GLY A 1 97 ? 3.644 -14.394 9.564 1.00 78.31 97 GLY A N 1
ATOM 775 C CA . GLY A 1 97 ? 4.510 -14.346 8.395 1.00 78.31 97 GLY A CA 1
ATOM 776 C C . GLY A 1 97 ?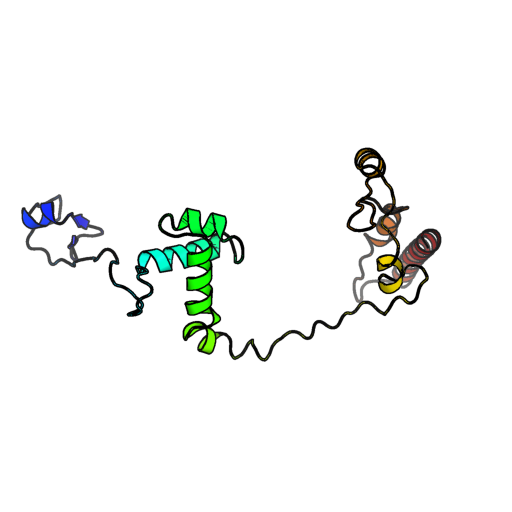 5.305 -15.629 8.189 1.00 78.31 97 GLY A C 1
ATOM 777 O O . GLY A 1 97 ? 5.344 -16.169 7.089 1.00 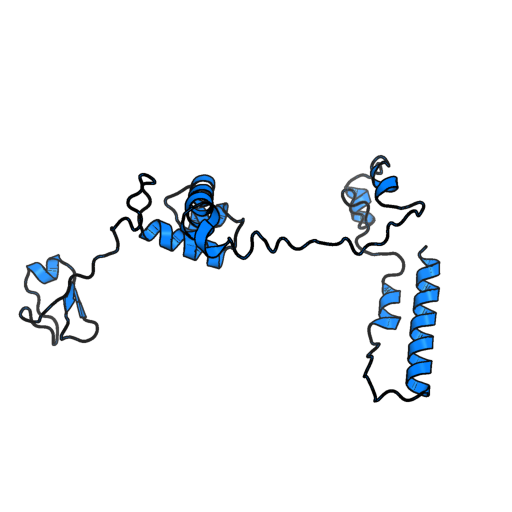78.31 97 GLY A O 1
ATOM 778 N N . GLN A 1 98 ? 5.832 -16.220 9.259 1.00 78.06 98 GLN A N 1
ATOM 779 C CA . GLN A 1 98 ? 6.540 -17.501 9.178 1.00 78.06 98 GLN A CA 1
ATOM 780 C C . GLN A 1 98 ? 5.672 -18.665 8.682 1.00 78.06 98 GLN A C 1
ATOM 782 O O . GLN A 1 98 ? 6.214 -19.623 8.136 1.00 78.06 98 GLN A O 1
ATOM 787 N N . VAL A 1 99 ? 4.349 -18.606 8.859 1.00 80.31 99 VAL A N 1
ATOM 788 C CA . VAL A 1 99 ? 3.415 -19.646 8.398 1.00 80.31 99 VAL A CA 1
ATOM 789 C C . VAL A 1 99 ? 2.856 -19.332 7.007 1.00 80.31 99 VAL A C 1
ATOM 791 O O . VAL A 1 99 ? 2.627 -20.257 6.229 1.00 80.31 99 VAL A O 1
ATOM 794 N N . THR A 1 100 ? 2.658 -18.057 6.661 1.00 79.12 100 THR A N 1
ATOM 795 C CA . THR A 1 100 ? 2.059 -17.641 5.380 1.00 79.12 100 THR A CA 1
ATOM 796 C C . THR A 1 100 ? 3.083 -17.401 4.266 1.00 79.12 100 THR A C 1
ATOM 798 O O . THR A 1 100 ? 2.800 -17.720 3.111 1.00 79.12 100 THR A O 1
ATOM 801 N N . TRP A 1 101 ? 4.294 -16.927 4.583 1.00 71.88 101 TRP A N 1
ATOM 802 C CA . TRP A 1 101 ? 5.379 -16.678 3.620 1.00 71.88 101 TRP A CA 1
ATOM 803 C C . TRP A 1 101 ? 6.360 -17.822 3.288 1.00 71.88 101 TRP A C 1
ATOM 805 O O . TRP A 1 101 ? 7.119 -17.629 2.335 1.00 71.88 101 TRP A O 1
ATOM 815 N N . PRO A 1 102 ? 6.412 -19.003 3.945 1.00 65.62 102 PRO A N 1
ATOM 816 C CA . PRO A 1 102 ? 7.458 -19.989 3.659 1.00 65.62 102 PRO A CA 1
ATOM 817 C C . PRO A 1 102 ? 7.343 -20.584 2.245 1.00 65.62 102 PRO A C 1
ATOM 819 O O . PRO A 1 102 ? 8.340 -21.002 1.665 1.00 65.62 102 PRO A O 1
ATOM 822 N N . ALA A 1 103 ? 6.149 -20.573 1.644 1.00 60.94 103 ALA A N 1
ATOM 823 C CA . ALA A 1 103 ? 5.972 -20.945 0.240 1.00 60.94 103 ALA A CA 1
ATOM 824 C C . ALA A 1 103 ? 6.551 -19.894 -0.732 1.00 60.94 103 ALA A C 1
ATOM 826 O O . ALA A 1 103 ? 6.993 -20.241 -1.822 1.00 60.94 103 ALA A O 1
ATOM 827 N N . VAL A 1 104 ? 6.584 -18.617 -0.335 1.00 57.78 104 VAL A N 1
ATOM 828 C CA . VAL A 1 104 ? 7.004 -17.486 -1.180 1.00 57.78 104 VAL A CA 1
ATOM 829 C C . VAL A 1 104 ? 8.495 -17.184 -1.030 1.00 57.78 104 VAL A C 1
ATOM 831 O O . VAL A 1 104 ? 9.126 -16.745 -1.987 1.00 57.78 104 VAL A O 1
ATOM 834 N N . SER A 1 105 ? 9.104 -17.469 0.124 1.00 57.38 105 SER A N 1
ATOM 835 C CA . SER A 1 105 ? 10.552 -17.304 0.322 1.00 57.38 105 SER A CA 1
ATOM 836 C C . SER A 1 105 ? 11.390 -18.224 -0.578 1.00 57.38 105 SER A C 1
ATOM 838 O O . SER A 1 105 ? 12.514 -17.870 -0.933 1.00 57.38 105 SER A O 1
ATOM 840 N N . HIS A 1 106 ? 10.828 -19.350 -1.033 1.00 56.75 106 HIS A N 1
ATOM 841 C CA . HIS A 1 106 ? 11.407 -20.184 -2.095 1.00 56.75 106 HIS A CA 1
ATOM 842 C C . HIS A 1 106 ? 11.039 -19.731 -3.517 1.00 56.75 106 HIS A C 1
ATOM 844 O O . HIS A 1 106 ? 11.699 -20.122 -4.477 1.00 56.75 106 HIS A O 1
ATOM 850 N N . CYS A 1 107 ? 10.036 -18.867 -3.660 1.00 56.09 107 CYS A N 1
ATOM 851 C CA . CYS A 1 107 ? 9.646 -18.221 -4.909 1.00 56.09 107 CYS A CA 1
ATOM 852 C C . CYS A 1 107 ? 10.200 -16.796 -4.972 1.00 56.09 107 CYS A C 1
ATOM 854 O O . CYS A 1 107 ? 9.467 -15.858 -5.278 1.00 56.09 107 CYS A O 1
ATOM 856 N N . ARG A 1 108 ? 11.497 -16.604 -4.699 1.00 63.06 108 ARG A N 1
ATOM 857 C CA . ARG A 1 108 ? 12.137 -15.354 -5.112 1.00 63.06 108 ARG A CA 1
ATOM 858 C C . ARG A 1 108 ? 12.186 -15.389 -6.640 1.00 63.06 108 ARG A C 1
ATOM 860 O O . ARG A 1 108 ? 12.895 -16.249 -7.169 1.00 63.06 108 ARG A O 1
ATOM 867 N N . PRO A 1 109 ? 11.434 -14.537 -7.360 1.00 64.44 109 PRO A N 1
ATOM 868 C CA . PRO A 1 109 ? 11.530 -14.517 -8.806 1.00 64.44 109 PRO A CA 1
ATOM 869 C C . PRO A 1 109 ? 12.984 -14.208 -9.144 1.00 64.44 109 PRO A C 1
ATOM 871 O O . PRO A 1 109 ? 13.535 -13.191 -8.717 1.00 64.44 109 PRO A O 1
ATOM 874 N N . VAL A 1 110 ? 13.629 -15.124 -9.862 1.00 68.94 110 VAL A N 1
ATOM 875 C CA . VAL A 1 110 ? 14.887 -14.813 -10.525 1.00 68.94 110 VAL A CA 1
ATOM 876 C C . VAL A 1 110 ? 14.490 -13.869 -11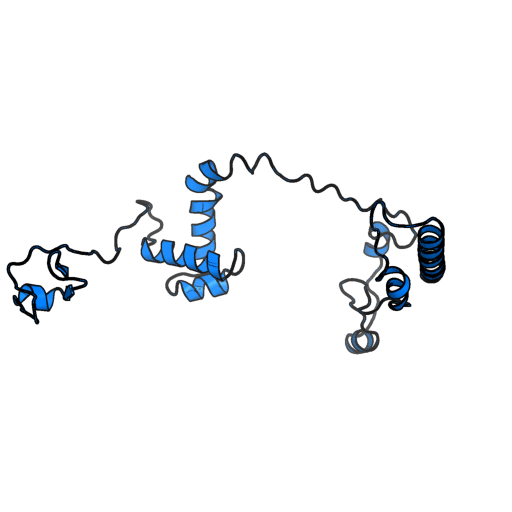.646 1.00 68.94 110 VAL A C 1
ATOM 878 O O . VAL A 1 110 ? 14.068 -14.306 -12.715 1.00 68.94 110 VAL A O 1
ATOM 881 N N . LEU A 1 111 ? 14.526 -12.571 -11.350 1.00 68.69 111 LEU A N 1
ATOM 882 C CA . LEU A 1 111 ? 14.405 -11.532 -12.356 1.00 68.69 111 LEU A CA 1
ATOM 883 C C . LEU A 1 111 ? 15.641 -11.670 -13.235 1.00 68.69 111 LEU A C 1
ATOM 885 O O . LEU A 1 111 ? 16.728 -11.209 -12.892 1.00 68.69 111 LEU A O 1
ATOM 889 N N . ARG A 1 112 ? 15.492 -12.432 -14.315 1.00 67.00 112 ARG A N 1
ATOM 890 C CA . ARG A 1 112 ? 16.486 -12.469 -15.369 1.00 67.00 112 ARG A CA 1
ATOM 891 C C . ARG A 1 112 ? 16.353 -11.142 -16.088 1.00 67.00 112 ARG A C 1
ATOM 893 O O . ARG A 1 112 ? 15.299 -10.872 -16.656 1.00 67.00 112 ARG A O 1
ATOM 900 N N . ASP A 1 113 ? 17.401 -10.338 -16.017 1.00 69.06 113 ASP A N 1
ATOM 901 C CA . ASP A 1 113 ? 17.523 -9.188 -16.891 1.00 69.06 113 ASP A CA 1
ATOM 902 C C . ASP A 1 113 ? 17.452 -9.700 -18.337 1.00 69.06 113 ASP A C 1
ATOM 904 O O . ASP A 1 113 ? 18.231 -10.571 -18.738 1.00 69.06 113 ASP A O 1
ATOM 908 N N . LEU A 1 114 ? 16.400 -9.291 -19.045 1.00 71.81 114 LEU A N 1
ATOM 909 C CA . LEU A 1 114 ? 16.168 -9.664 -20.439 1.00 71.81 114 LEU A CA 1
ATOM 910 C C . LEU A 1 114 ? 16.833 -8.671 -21.392 1.00 71.81 114 LEU A C 1
ATOM 912 O O . LEU A 1 114 ? 16.789 -8.893 -22.599 1.00 71.81 114 LEU A O 1
ATOM 916 N N . VAL A 1 115 ? 17.428 -7.599 -20.863 1.00 69.88 115 VAL A N 1
ATOM 917 C CA . VAL A 1 115 ? 18.242 -6.684 -21.649 1.00 69.88 115 VAL A CA 1
ATOM 918 C C . VAL A 1 115 ? 19.516 -7.439 -22.021 1.00 69.88 115 VAL A C 1
ATOM 920 O O . VAL A 1 115 ? 20.283 -7.868 -21.156 1.00 69.88 115 VAL A O 1
ATOM 923 N N . GLU A 1 116 ? 19.713 -7.689 -23.317 1.00 71.88 116 GLU A N 1
ATOM 924 C CA . GLU A 1 116 ? 21.013 -8.150 -23.801 1.00 71.88 116 GLU A CA 1
ATOM 925 C C . GLU A 1 116 ? 22.060 -7.096 -23.419 1.00 71.88 116 GLU A C 1
ATOM 927 O O . GLU A 1 116 ? 21.753 -5.905 -23.487 1.00 71.88 116 GLU A O 1
ATOM 932 N N . PRO A 1 117 ? 23.264 -7.489 -22.969 1.00 63.56 117 PRO A N 1
ATOM 933 C CA . PRO A 1 117 ? 24.298 -6.521 -22.646 1.00 63.56 117 PRO A CA 1
ATOM 934 C C . PRO A 1 117 ? 24.603 -5.700 -23.900 1.00 63.56 117 PRO A C 1
ATOM 936 O O . PRO A 1 117 ? 25.196 -6.197 -24.855 1.00 63.56 117 PRO A O 1
ATOM 939 N N . ASP A 1 118 ? 24.144 -4.453 -23.895 1.00 62.38 118 ASP A N 1
ATOM 940 C CA . ASP A 1 118 ? 24.529 -3.464 -24.882 1.00 62.38 118 ASP A CA 1
ATOM 941 C C . ASP A 1 118 ? 25.998 -3.127 -24.612 1.00 62.38 118 ASP A C 1
ATOM 943 O O . ASP A 1 118 ? 26.322 -2.509 -23.601 1.00 62.38 118 ASP A O 1
ATOM 947 N N . ASP A 1 119 ? 26.895 -3.621 -25.466 1.00 66.31 119 ASP A N 1
ATOM 948 C CA . ASP A 1 119 ? 28.319 -3.256 -25.492 1.00 66.31 119 ASP A CA 1
ATOM 949 C C . ASP A 1 119 ? 28.572 -2.081 -26.463 1.00 66.31 119 ASP A C 1
ATOM 951 O O . ASP A 1 119 ? 29.708 -1.812 -26.870 1.00 66.31 119 ASP A O 1
ATOM 955 N N . GLY A 1 120 ? 27.509 -1.387 -26.878 1.00 67.06 120 GLY A N 1
ATOM 956 C CA . GLY A 1 120 ? 27.569 -0.208 -27.720 1.00 67.06 120 GLY A CA 1
ATOM 957 C C . GLY A 1 120 ? 28.266 0.979 -27.043 1.00 67.06 120 GLY A C 1
ATOM 958 O O . GLY A 1 120 ? 28.467 1.014 -25.827 1.00 67.06 120 GLY A O 1
ATOM 959 N N . PRO A 1 121 ? 28.637 2.011 -27.817 1.00 61.81 121 PRO A N 1
ATOM 960 C CA . PRO A 1 121 ? 29.316 3.201 -27.296 1.00 61.81 121 PRO A CA 1
ATOM 961 C C . PRO A 1 121 ? 28.488 3.986 -26.261 1.00 61.81 121 PRO A C 1
ATOM 963 O O . PRO A 1 121 ? 29.059 4.791 -25.526 1.00 61.81 121 PRO A O 1
ATOM 966 N N . LEU A 1 122 ? 27.173 3.740 -26.195 1.00 59.56 122 LEU A N 1
ATOM 967 C CA . LEU A 1 122 ? 26.224 4.338 -25.251 1.00 59.56 122 LEU A CA 1
ATOM 968 C C . LEU A 1 122 ? 25.692 3.336 -24.213 1.00 59.56 122 LEU A C 1
ATOM 970 O O . LEU A 1 122 ? 24.707 3.616 -23.533 1.00 59.56 122 LEU A O 1
ATOM 974 N N . ALA A 1 123 ? 26.363 2.193 -24.047 1.00 65.50 123 ALA A N 1
ATOM 975 C CA . ALA A 1 123 ? 26.022 1.216 -23.026 1.00 65.50 123 ALA A CA 1
ATOM 976 C C . ALA A 1 123 ? 25.842 1.891 -21.651 1.00 65.50 123 ALA A C 1
ATOM 978 O O . ALA A 1 123 ? 26.702 2.693 -21.260 1.00 65.50 123 ALA A O 1
ATOM 979 N N . PRO A 1 124 ? 24.829 1.522 -20.843 1.00 62.59 124 PRO A N 1
ATOM 980 C CA . PRO A 1 124 ? 24.612 2.102 -19.512 1.00 62.59 124 PRO A CA 1
ATOM 981 C C . PRO A 1 124 ? 25.861 2.012 -18.624 1.00 62.59 124 PRO A C 1
ATOM 983 O O . PRO A 1 124 ? 26.155 2.894 -17.820 1.00 62.59 124 PRO A O 1
ATOM 986 N N . ASN A 1 125 ? 26.648 0.955 -18.818 1.00 64.62 125 ASN A N 1
ATOM 987 C CA . ASN A 1 125 ? 27.895 0.671 -18.110 1.00 64.62 125 ASN A CA 1
ATOM 988 C C . ASN A 1 125 ? 29.012 1.683 -18.434 1.00 64.62 125 ASN A C 1
ATOM 990 O O . ASN A 1 125 ? 29.917 1.881 -17.627 1.00 64.62 125 ASN A O 1
ATOM 994 N N . ILE A 1 126 ? 28.958 2.300 -19.617 1.00 60.38 126 ILE A N 1
ATOM 995 C CA . ILE A 1 126 ? 29.915 3.291 -20.126 1.00 60.38 126 ILE A CA 1
ATOM 996 C C . ILE A 1 126 ? 29.376 4.704 -19.865 1.00 60.38 126 ILE A C 1
ATOM 998 O O . ILE A 1 126 ? 30.098 5.541 -19.324 1.00 60.38 126 ILE A O 1
ATOM 1002 N N . VAL A 1 127 ? 28.096 4.955 -20.155 1.00 59.91 127 VAL A N 1
ATOM 1003 C CA . VAL A 1 127 ? 27.438 6.261 -19.970 1.00 59.91 127 VAL A CA 1
ATOM 1004 C C . VAL A 1 127 ? 27.311 6.637 -18.493 1.00 59.91 127 VAL A C 1
ATOM 1006 O O . VAL A 1 127 ? 27.544 7.788 -18.139 1.00 59.91 127 VAL A O 1
ATOM 1009 N N . SER A 1 128 ? 27.099 5.671 -17.590 1.00 61.88 128 SER A N 1
ATOM 1010 C CA . SER A 1 128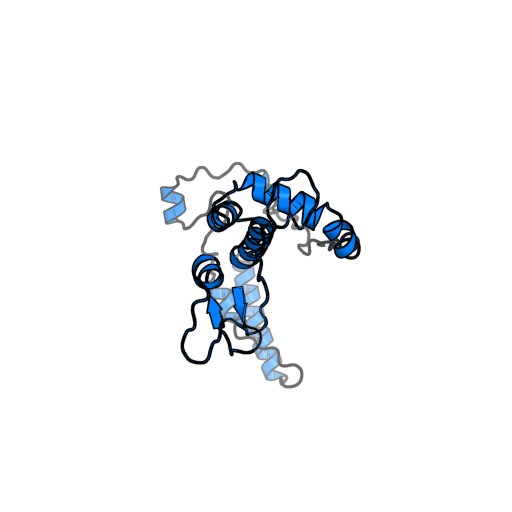 ? 27.085 5.920 -16.133 1.00 61.88 128 SER A CA 1
ATOM 1011 C C . SER A 1 128 ? 28.409 6.444 -15.565 1.00 61.88 128 SER A C 1
ATOM 1013 O O . SER A 1 128 ? 28.445 6.921 -14.429 1.00 61.88 128 SER A O 1
ATOM 1015 N N . THR A 1 129 ? 29.502 6.363 -16.331 1.00 60.03 129 THR A N 1
ATOM 1016 C CA . THR A 1 129 ? 30.809 6.916 -15.946 1.00 60.03 129 THR A CA 1
ATOM 1017 C C . THR A 1 129 ? 31.054 8.322 -16.484 1.00 60.03 129 THR A C 1
ATOM 1019 O O . THR A 1 129 ? 32.019 8.972 -16.068 1.00 60.03 129 THR A O 1
ATOM 1022 N N . LEU A 1 130 ? 30.203 8.810 -17.390 1.00 63.22 130 LEU A N 1
ATOM 1023 C CA . LEU A 1 130 ? 30.325 10.157 -17.918 1.00 63.22 130 LEU A CA 1
ATOM 1024 C C . LEU A 1 130 ? 29.896 11.168 -16.845 1.00 63.22 130 LEU A C 1
ATOM 1026 O O . LEU A 1 130 ? 28.907 10.956 -16.140 1.00 63.22 130 LEU A O 1
ATOM 1030 N N . PRO A 1 131 ? 30.646 12.269 -16.670 1.00 68.00 131 PRO A N 1
ATOM 1031 C CA . PRO A 1 131 ? 30.210 13.339 -15.791 1.00 68.00 131 PRO A CA 1
ATOM 1032 C C . PRO A 1 131 ? 28.875 13.903 -16.306 1.00 68.00 131 PRO A C 1
ATOM 1034 O O . PRO A 1 131 ? 28.722 14.055 -17.520 1.00 68.00 131 PRO A O 1
ATOM 1037 N N . PRO A 1 132 ? 27.926 14.231 -15.409 1.00 67.56 132 PRO A N 1
ATOM 1038 C CA . PRO A 1 132 ? 26.644 14.793 -15.810 1.00 67.56 132 PRO A CA 1
ATOM 1039 C C . PRO A 1 132 ? 26.865 16.054 -16.646 1.00 67.56 132 PRO A C 1
ATOM 1041 O O . PRO A 1 132 ? 27.749 16.861 -16.340 1.00 67.56 132 PRO A O 1
ATOM 1044 N N . LEU A 1 133 ? 26.064 16.211 -17.701 1.00 70.06 133 LEU A N 1
ATOM 1045 C CA . LEU A 1 133 ? 26.116 17.387 -18.564 1.00 70.06 133 LEU A CA 1
ATOM 1046 C C . LEU A 1 133 ? 25.935 18.658 -17.720 1.00 70.06 133 LEU A C 1
ATOM 1048 O O . LEU A 1 133 ? 25.025 18.740 -16.893 1.00 70.06 133 LEU A O 1
ATOM 1052 N N . ASP A 1 134 ? 26.799 19.655 -17.934 1.00 77.31 134 ASP A N 1
ATOM 1053 C CA . ASP A 1 134 ? 26.705 20.967 -17.281 1.00 77.31 134 ASP A CA 1
ATOM 1054 C C . ASP A 1 134 ? 25.577 21.784 -17.928 1.00 77.31 134 ASP A C 1
ATOM 1056 O O . ASP A 1 134 ? 25.808 22.684 -18.735 1.00 77.31 134 ASP A O 1
ATOM 1060 N N . ILE A 1 135 ? 24.336 21.392 -17.628 1.00 80.69 135 ILE A N 1
ATOM 1061 C CA . ILE A 1 135 ? 23.113 22.034 -18.105 1.00 80.69 135 ILE A CA 1
ATOM 1062 C C . ILE A 1 135 ? 22.393 22.724 -16.947 1.00 80.69 135 ILE A C 1
ATOM 1064 O O . ILE A 1 135 ? 22.186 22.152 -15.872 1.00 80.69 135 ILE A O 1
ATOM 1068 N N . ARG A 1 136 ? 21.976 23.977 -17.149 1.00 85.62 136 ARG A N 1
ATOM 1069 C CA . ARG A 1 136 ? 21.193 24.698 -16.136 1.00 85.62 136 ARG A CA 1
ATOM 1070 C C . ARG A 1 136 ? 19.766 24.164 -16.105 1.00 85.62 136 ARG A C 1
ATOM 1072 O O . ARG A 1 136 ? 19.206 23.820 -17.138 1.00 85.62 136 ARG A O 1
ATOM 1079 N N . THR A 1 137 ? 19.113 24.203 -14.942 1.00 83.19 137 THR A N 1
ATOM 1080 C CA . THR A 1 137 ? 17.718 23.739 -14.790 1.00 83.19 137 THR A CA 1
ATOM 1081 C C . THR A 1 137 ? 16.757 24.396 -15.786 1.00 83.19 137 THR A C 1
ATOM 1083 O O . THR A 1 137 ? 15.868 23.736 -16.305 1.00 83.19 137 THR A O 1
ATOM 1086 N N . GLN A 1 138 ? 16.961 25.680 -16.094 1.00 86.50 138 GLN A N 1
ATOM 1087 C CA . GLN A 1 138 ? 16.134 26.408 -17.059 1.00 86.50 138 GLN A CA 1
ATOM 1088 C C . GLN A 1 138 ? 16.369 25.954 -18.510 1.00 86.50 138 GLN A C 1
ATOM 1090 O O . GLN A 1 138 ? 15.434 25.955 -19.300 1.00 86.50 138 GLN A O 1
ATOM 1095 N N . GLU A 1 139 ? 17.597 25.567 -18.856 1.00 87.19 139 GLU A N 1
ATOM 1096 C CA . GLU A 1 139 ? 17.951 25.063 -20.190 1.00 87.19 139 GLU A CA 1
ATOM 1097 C C . GLU A 1 139 ? 17.443 23.629 -20.366 1.00 87.19 139 GLU A C 1
ATOM 1099 O O . GLU A 1 139 ? 16.854 23.311 -21.393 1.00 87.19 139 GLU A O 1
ATOM 1104 N N . ALA A 1 140 ? 17.570 22.796 -19.329 1.00 85.31 140 ALA A N 1
ATOM 1105 C CA . ALA A 1 140 ? 17.024 21.442 -19.314 1.00 85.31 140 ALA A CA 1
ATOM 1106 C C . ALA A 1 140 ? 15.501 21.443 -19.527 1.00 85.31 140 ALA A C 1
ATOM 1108 O O . ALA A 1 140 ? 14.999 20.680 -20.340 1.00 85.31 140 ALA A O 1
ATOM 1109 N N . GLN A 1 141 ? 14.778 22.367 -18.884 1.00 86.44 141 GLN A N 1
ATOM 1110 C CA . GLN A 1 141 ? 13.335 22.545 -19.090 1.00 86.44 141 GLN A CA 1
ATOM 1111 C C . GLN A 1 141 ? 12.957 23.044 -20.489 1.00 86.44 141 GLN A C 1
ATOM 1113 O O . GLN A 1 141 ? 11.846 22.805 -20.931 1.00 86.44 141 GLN A O 1
ATOM 1118 N N . GLN A 1 142 ? 13.832 23.781 -21.176 1.00 88.56 142 GLN A N 1
ATOM 1119 C CA . GLN A 1 142 ? 13.565 24.227 -22.550 1.00 88.56 142 GLN A CA 1
ATOM 1120 C C . GLN A 1 142 ? 13.796 23.122 -23.581 1.00 88.56 142 GLN A C 1
ATOM 1122 O O . GLN A 1 142 ? 13.260 23.201 -24.683 1.00 88.56 142 GLN A O 1
ATOM 1127 N N . LEU A 1 143 ? 14.626 22.140 -23.234 1.00 84.94 143 LEU A N 1
ATOM 1128 C CA . LEU A 1 143 ? 14.945 20.982 -24.061 1.00 84.94 143 LEU A CA 1
ATOM 1129 C C . LEU A 1 143 ? 14.123 19.746 -23.679 1.00 84.94 143 LEU A C 1
ATOM 1131 O O . LEU A 1 143 ? 14.359 18.690 -24.252 1.00 84.94 143 LEU A O 1
ATOM 1135 N N . ASP A 1 144 ? 13.222 19.864 -22.697 1.00 86.88 144 ASP A N 1
ATOM 1136 C CA . ASP A 1 144 ? 12.517 18.744 -22.064 1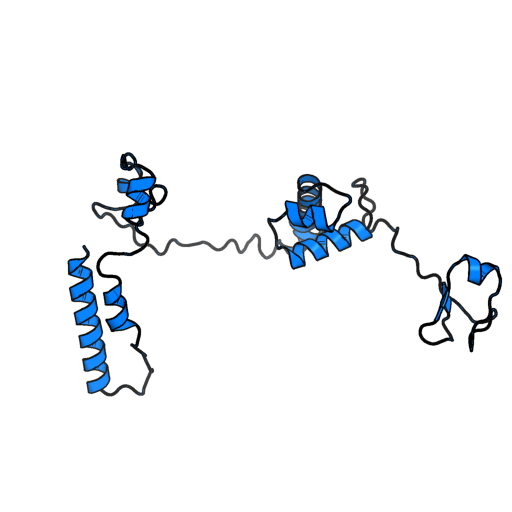.00 86.88 144 ASP A CA 1
ATOM 1137 C C . ASP A 1 144 ? 13.471 17.597 -21.671 1.00 86.88 144 ASP A C 1
ATOM 1139 O O . ASP A 1 144 ? 13.183 16.416 -21.826 1.00 86.88 144 ASP A O 1
ATOM 1143 N N . TYR A 1 145 ? 14.657 17.957 -21.182 1.00 85.31 145 TYR A N 1
ATOM 1144 C CA . TYR A 1 145 ? 15.723 17.035 -20.808 1.00 85.31 145 TYR A CA 1
ATOM 1145 C C . TYR A 1 145 ? 15.714 16.774 -19.297 1.00 85.31 145 TYR A C 1
ATOM 1147 O O . TYR A 1 145 ? 15.615 17.707 -18.496 1.00 85.31 145 TYR A O 1
ATOM 1155 N N . TYR A 1 146 ? 15.873 15.511 -18.901 1.00 84.81 146 TYR A N 1
ATOM 1156 C CA . TYR A 1 146 ? 15.892 15.015 -17.525 1.00 84.81 146 TYR A CA 1
ATOM 1157 C C . TYR A 1 146 ? 17.323 14.665 -17.075 1.00 84.81 146 TYR A C 1
ATOM 1159 O O . TYR A 1 146 ? 17.767 13.526 -17.237 1.00 84.81 146 TYR A O 1
ATOM 1167 N N . PRO A 1 147 ? 18.040 15.577 -16.387 1.00 78.25 147 PRO A N 1
ATOM 1168 C CA . PRO A 1 147 ? 19.477 15.422 -16.140 1.00 78.25 147 PRO A CA 1
ATOM 1169 C C . PRO A 1 147 ? 19.860 14.256 -15.221 1.00 78.25 147 PRO A C 1
ATOM 1171 O O . PRO A 1 147 ? 20.976 13.762 -15.297 1.00 78.25 147 PRO A O 1
ATOM 1174 N N . LEU A 1 148 ? 18.960 13.822 -14.329 1.00 75.06 148 LEU A N 1
ATOM 1175 C CA . LEU A 1 148 ? 19.211 12.694 -13.416 1.00 75.06 148 LEU A CA 1
ATOM 1176 C C . LEU A 1 148 ? 19.018 11.325 -14.080 1.00 75.06 148 LEU A C 1
ATOM 1178 O O . LEU A 1 148 ? 19.423 10.317 -13.506 1.00 75.06 148 LEU A O 1
ATOM 1182 N N . ARG A 1 149 ? 18.351 11.291 -15.239 1.00 77.31 149 ARG A N 1
ATOM 1183 C CA . ARG A 1 149 ? 18.109 10.078 -16.029 1.00 77.31 149 ARG A CA 1
ATOM 1184 C C . ARG A 1 149 ? 18.931 10.044 -17.317 1.00 77.31 149 ARG A C 1
ATOM 1186 O O . ARG A 1 149 ? 18.966 8.988 -17.930 1.00 77.31 149 ARG A O 1
ATOM 1193 N N . ASP A 1 150 ? 19.579 11.159 -17.664 1.00 74.38 150 ASP A N 1
ATOM 1194 C CA . ASP A 1 150 ? 20.286 11.355 -18.935 1.00 74.38 150 ASP A CA 1
ATOM 1195 C C . ASP A 1 150 ? 19.367 11.076 -20.139 1.00 74.38 150 ASP A C 1
ATOM 1197 O O . ASP A 1 150 ? 19.718 10.355 -21.063 1.00 74.38 150 ASP A O 1
ATOM 1201 N N . ASP A 1 151 ? 18.133 11.591 -20.069 1.00 78.19 151 ASP A N 1
ATOM 1202 C CA . ASP A 1 151 ? 17.028 11.195 -20.952 1.00 78.19 151 ASP A CA 1
ATOM 1203 C C . ASP A 1 151 ? 16.164 12.405 -21.343 1.00 78.19 151 ASP A C 1
ATOM 1205 O O . ASP A 1 151 ? 16.030 13.345 -20.557 1.00 78.19 151 ASP A O 1
ATOM 1209 N N . PHE A 1 152 ? 15.560 12.394 -22.529 1.00 83.12 152 PHE A N 1
ATOM 1210 C CA . PHE A 1 152 ? 14.632 13.439 -22.983 1.00 83.12 152 PHE A CA 1
ATOM 1211 C C . PHE A 1 152 ? 13.181 12.989 -22.783 1.00 83.12 152 PHE A C 1
ATOM 1213 O O . PHE A 1 152 ? 12.871 11.805 -22.828 1.00 83.12 152 PHE A O 1
ATOM 1220 N N . GLU A 1 153 ? 12.256 13.925 -22.573 1.00 82.62 153 GLU A N 1
ATOM 1221 C CA . GLU A 1 153 ? 10.824 13.612 -22.492 1.00 82.62 153 GLU A CA 1
ATOM 1222 C C . GLU A 1 153 ? 10.270 13.108 -23.826 1.00 82.62 153 GLU A C 1
ATOM 1224 O O . GLU A 1 153 ? 9.348 12.294 -23.854 1.00 82.62 153 GLU A O 1
ATOM 1229 N N . ILE A 1 154 ? 10.829 13.604 -24.932 1.00 80.31 154 ILE A N 1
ATOM 1230 C CA . ILE A 1 154 ? 10.426 13.253 -26.289 1.00 80.31 154 ILE A CA 1
ATOM 1231 C C . ILE A 1 154 ? 11.659 12.773 -27.047 1.00 80.31 154 ILE A C 1
ATOM 1233 O O . ILE A 1 154 ? 12.604 13.532 -27.265 1.00 80.31 154 ILE A O 1
ATOM 1237 N N . GLU A 1 155 ? 11.619 11.519 -27.486 1.00 75.69 155 GLU A N 1
ATOM 1238 C CA . GLU A 1 155 ? 12.669 10.931 -28.311 1.00 75.69 155 GLU A CA 1
ATOM 1239 C C . GLU A 1 155 ? 12.701 11.543 -29.720 1.00 75.69 155 GLU A C 1
ATOM 1241 O O . GLU A 1 155 ? 11.694 12.019 -30.265 1.00 75.69 155 GLU A O 1
ATOM 1246 N N . TYR A 1 156 ? 13.881 11.506 -30.342 1.00 75.00 156 TYR A N 1
ATOM 1247 C CA . TYR A 1 156 ? 14.037 11.919 -31.731 1.00 75.00 156 TYR A CA 1
ATOM 1248 C C . TYR A 1 156 ? 13.167 11.049 -32.655 1.00 75.00 156 TYR A C 1
ATOM 1250 O O . TYR A 1 156 ? 13.231 9.823 -32.634 1.00 75.00 156 TYR A O 1
ATOM 1258 N N . ASP A 1 157 ? 12.333 11.704 -33.466 1.00 79.38 157 ASP A N 1
ATOM 1259 C CA . ASP A 1 157 ? 11.306 11.075 -34.307 1.00 79.38 157 ASP A CA 1
ATOM 1260 C C . ASP A 1 157 ? 10.352 10.126 -33.554 1.00 79.38 157 ASP A C 1
ATOM 1262 O O . ASP A 1 157 ? 9.993 9.079 -34.080 1.00 79.38 157 ASP A O 1
ATOM 1266 N N . ASN A 1 158 ? 9.845 10.508 -32.375 1.00 80.94 158 ASN A N 1
ATOM 1267 C CA . ASN A 1 158 ? 8.794 9.791 -31.613 1.00 80.94 158 ASN A CA 1
ATOM 1268 C C . ASN A 1 158 ? 7.507 9.437 -32.416 1.00 80.94 158 ASN A C 1
ATOM 1270 O O . ASN A 1 158 ? 6.556 8.852 -31.905 1.00 80.94 158 ASN A O 1
ATOM 1274 N N . SER A 1 159 ? 7.417 9.852 -33.684 1.00 84.69 159 SER A N 1
ATOM 1275 C CA . SER A 1 159 ? 6.328 9.502 -34.589 1.00 84.69 159 SER A CA 1
ATOM 1276 C C . SER A 1 159 ? 6.502 8.136 -35.262 1.00 84.69 159 SER A C 1
ATOM 1278 O O . SER A 1 159 ? 5.515 7.612 -35.788 1.00 84.69 159 SER A O 1
ATOM 1280 N N . ALA A 1 160 ? 7.703 7.542 -35.277 1.00 86.38 160 ALA A N 1
ATOM 1281 C CA . ALA A 1 160 ? 7.950 6.315 -36.042 1.00 86.38 160 ALA A CA 1
ATOM 1282 C C . ALA A 1 160 ? 7.142 5.114 -35.526 1.00 86.38 160 ALA A C 1
ATOM 1284 O O . ALA A 1 160 ? 6.677 4.310 -36.331 1.00 86.38 160 ALA A O 1
ATOM 1285 N N . GLU A 1 161 ? 6.865 5.049 -34.225 1.00 86.56 161 GLU A N 1
ATOM 1286 C CA . GLU A 1 161 ? 6.026 4.038 -33.574 1.00 86.56 161 GLU A CA 1
ATOM 1287 C C . GLU A 1 161 ? 4.598 4.043 -34.140 1.00 86.56 161 GLU A C 1
ATOM 1289 O O . GLU A 1 161 ? 3.917 3.018 -34.143 1.00 86.56 161 GLU A O 1
ATOM 1294 N N . THR A 1 162 ? 4.149 5.170 -34.704 1.00 88.50 162 THR A N 1
ATOM 1295 C CA . THR A 1 162 ? 2.848 5.276 -35.383 1.00 88.50 162 THR A CA 1
ATOM 1296 C C . THR A 1 162 ? 2.747 4.329 -36.582 1.00 88.50 162 THR A C 1
ATOM 1298 O O . THR A 1 162 ? 1.653 3.870 -36.902 1.00 88.50 162 THR A O 1
ATOM 1301 N N . LEU A 1 163 ? 3.868 4.004 -37.242 1.00 87.06 163 LEU A N 1
ATOM 1302 C CA . LEU A 1 163 ? 3.887 3.074 -38.378 1.00 87.06 163 LEU A CA 1
ATOM 1303 C C . LEU A 1 163 ? 3.524 1.644 -37.967 1.00 87.06 163 LEU A C 1
ATOM 1305 O O . LEU A 1 163 ? 2.976 0.902 -38.778 1.00 87.06 163 LEU A O 1
ATOM 1309 N N . VAL A 1 164 ? 3.812 1.275 -36.717 1.00 88.69 164 VAL A N 1
ATOM 1310 C CA . VAL A 1 164 ? 3.591 -0.074 -36.183 1.00 88.69 164 VAL A CA 1
ATOM 1311 C C . VAL A 1 164 ? 2.449 -0.138 -35.166 1.00 88.69 164 VAL A C 1
ATOM 1313 O O . VAL A 1 164 ? 1.979 -1.225 -34.850 1.00 88.69 164 VAL A O 1
ATOM 1316 N N . SER A 1 165 ? 1.931 1.002 -34.697 1.00 88.50 165 SER A N 1
ATOM 1317 C CA . SER A 1 165 ? 0.906 1.071 -33.641 1.00 88.50 165 SER A CA 1
ATOM 1318 C C . SER A 1 165 ? -0.433 0.426 -34.009 1.00 88.50 165 SER A C 1
ATOM 1320 O O . SER A 1 165 ? -1.175 -0.008 -33.129 1.00 88.50 165 SER A O 1
ATOM 1322 N N . SER A 1 166 ? -0.749 0.357 -35.304 1.00 84.31 166 SER A N 1
ATOM 1323 C CA . SER A 1 166 ? -1.984 -0.241 -35.826 1.00 84.31 166 SER A CA 1
ATOM 1324 C C . SER A 1 166 ? -1.802 -1.664 -36.362 1.00 84.31 166 SER A C 1
ATOM 1326 O O . SER A 1 166 ? -2.769 -2.260 -36.838 1.00 84.31 166 SER A O 1
ATOM 1328 N N . LEU A 1 167 ? -0.590 -2.228 -36.275 1.00 87.31 167 LEU A N 1
ATOM 1329 C CA . LEU A 1 167 ? -0.320 -3.592 -36.717 1.00 87.31 167 LEU A CA 1
ATOM 1330 C C . LEU A 1 167 ? -1.012 -4.593 -35.791 1.00 87.31 167 LEU A C 1
ATOM 1332 O O . LEU A 1 167 ? -0.619 -4.795 -34.643 1.00 87.31 167 LEU A O 1
ATOM 1336 N N . THR A 1 168 ? -2.032 -5.262 -36.312 1.00 83.25 168 THR A N 1
ATOM 1337 C CA . THR A 1 168 ? -2.690 -6.385 -35.648 1.00 83.25 168 THR A CA 1
ATOM 1338 C C . THR A 1 168 ? -2.218 -7.689 -36.281 1.00 83.25 168 THR A C 1
ATOM 1340 O O . THR A 1 168 ? -2.274 -7.855 -37.497 1.00 83.25 168 THR A O 1
ATOM 1343 N N . LEU A 1 169 ? -1.735 -8.628 -35.469 1.00 77.75 169 LEU A N 1
ATOM 1344 C CA . LEU A 1 169 ? -1.378 -9.976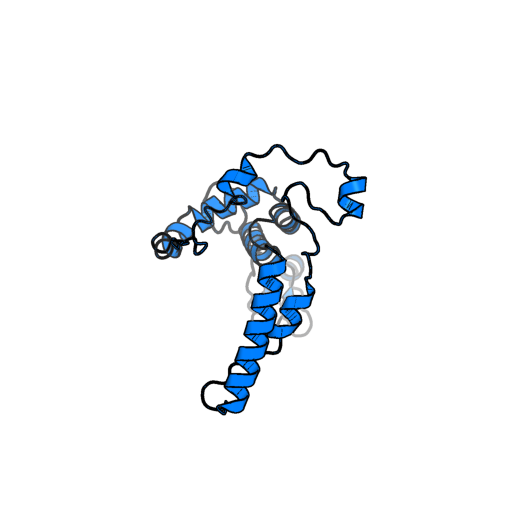 -35.919 1.00 77.75 169 LEU A CA 1
ATOM 1345 C C . LEU A 1 169 ? -2.545 -10.906 -35.587 1.00 77.75 169 LEU A C 1
ATOM 1347 O O . LEU A 1 169 ? -2.703 -11.323 -34.438 1.00 77.75 169 LEU A O 1
ATOM 1351 N N . VAL A 1 170 ? -3.404 -11.178 -36.570 1.00 77.44 170 VAL A N 1
ATOM 1352 C CA . VAL A 1 170 ? -4.534 -12.097 -36.397 1.00 77.44 170 VAL A CA 1
ATOM 1353 C C . VAL A 1 170 ? -4.105 -13.464 -36.912 1.00 77.44 170 VAL A C 1
ATOM 1355 O O . VAL A 1 170 ? -4.006 -13.706 -38.113 1.00 77.44 170 VAL A O 1
ATOM 1358 N N . ASN A 1 171 ? -3.808 -14.371 -35.983 1.00 71.12 171 ASN A N 1
ATOM 1359 C CA . ASN A 1 171 ? -3.331 -15.707 -36.326 1.00 71.12 171 ASN A CA 1
ATOM 1360 C C . ASN A 1 171 ? -4.389 -16.471 -37.140 1.00 71.12 171 ASN A C 1
ATOM 1362 O O . ASN A 1 171 ? -5.418 -16.868 -36.597 1.00 71.12 171 ASN A O 1
ATOM 1366 N N . GLY A 1 172 ? -4.086 -16.734 -38.415 1.00 69.56 172 GLY A N 1
ATOM 1367 C CA . GLY A 1 172 ? -4.879 -17.601 -39.293 1.00 69.56 172 GLY A CA 1
ATOM 1368 C C . GLY A 1 172 ? -5.882 -16.901 -40.216 1.00 69.56 172 GLY A C 1
ATOM 1369 O O . GLY A 1 172 ? -6.582 -17.612 -40.931 1.00 69.56 172 GLY A O 1
ATOM 1370 N N . GLU A 1 173 ? -5.945 -15.564 -40.224 1.00 76.75 173 GLU A N 1
ATOM 1371 C CA . GLU A 1 173 ? -6.840 -14.792 -41.111 1.00 76.75 173 GLU A CA 1
ATOM 1372 C C . GLU A 1 173 ? -6.109 -13.849 -42.082 1.00 76.75 173 GLU A C 1
ATOM 1374 O O . GLU A 1 173 ? -6.753 -13.269 -42.949 1.00 76.75 173 GLU A O 1
ATOM 1379 N N . ASP A 1 174 ? -4.788 -13.697 -41.960 1.00 86.38 174 ASP A N 1
ATOM 1380 C CA . ASP A 1 174 ? -4.012 -12.835 -42.855 1.00 86.38 174 ASP A CA 1
ATOM 1381 C C . ASP A 1 174 ? -3.704 -13.547 -44.181 1.00 86.38 174 ASP A C 1
ATOM 1383 O O . ASP A 1 174 ? -3.051 -14.597 -44.189 1.00 86.38 174 ASP A O 1
ATOM 1387 N N . ASP A 1 175 ? -4.118 -12.948 -45.300 1.00 87.44 175 ASP A N 1
ATOM 1388 C CA . ASP A 1 175 ? -3.719 -13.396 -46.634 1.00 87.44 175 ASP A CA 1
ATOM 1389 C C . ASP A 1 175 ? -2.261 -12.983 -46.934 1.00 87.44 175 ASP A C 1
ATOM 1391 O O . ASP A 1 175 ? -1.710 -12.059 -46.330 1.00 87.44 175 ASP A O 1
ATOM 1395 N N . ASP A 1 176 ? -1.623 -13.607 -47.933 1.00 88.94 176 ASP A N 1
ATOM 1396 C CA . ASP A 1 176 ? -0.235 -13.298 -48.336 1.00 88.94 176 ASP A CA 1
ATOM 1397 C C . ASP A 1 176 ? -0.008 -11.799 -48.629 1.00 88.94 176 ASP A C 1
ATOM 1399 O O . ASP A 1 176 ? 1.078 -11.261 -48.396 1.00 88.94 176 ASP A O 1
ATOM 1403 N N . LEU A 1 177 ? -1.040 -11.111 -49.132 1.00 88.75 177 LEU A N 1
ATOM 1404 C CA . LEU A 1 177 ? -1.010 -9.671 -49.389 1.00 88.75 177 LEU A CA 1
ATOM 1405 C C . LEU A 1 177 ? -0.993 -8.854 -48.090 1.00 88.75 177 LEU A C 1
ATOM 1407 O O . LEU A 1 177 ? -0.252 -7.872 -48.004 1.00 88.75 177 LEU A O 1
ATOM 1411 N N . ASP A 1 178 ? -1.770 -9.261 -47.086 1.00 87.44 178 ASP A N 1
ATOM 1412 C CA . ASP A 1 178 ? -1.812 -8.604 -45.779 1.00 87.44 178 ASP A CA 1
ATOM 1413 C C . ASP A 1 178 ? -0.483 -8.783 -45.050 1.00 87.44 178 ASP A C 1
ATOM 1415 O O . ASP A 1 178 ? 0.064 -7.826 -44.501 1.00 87.44 178 ASP A O 1
ATOM 1419 N N . ILE A 1 179 ? 0.094 -9.985 -45.119 1.00 89.19 179 ILE A N 1
ATOM 1420 C CA . ILE A 1 179 ? 1.422 -10.274 -44.569 1.00 89.19 179 ILE A CA 1
ATOM 1421 C C . ILE A 1 179 ? 2.478 -9.390 -45.245 1.00 89.19 179 ILE A C 1
ATOM 1423 O O . ILE A 1 179 ? 3.279 -8.756 -44.556 1.00 89.19 179 ILE A O 1
ATOM 1427 N N . ALA A 1 180 ? 2.466 -9.292 -46.578 1.00 91.38 180 ALA A N 1
ATOM 1428 C CA . ALA A 1 180 ? 3.403 -8.444 -47.312 1.00 91.38 180 ALA A CA 1
ATOM 1429 C C . ALA A 1 180 ? 3.261 -6.961 -46.931 1.00 91.38 180 ALA A C 1
ATOM 1431 O O . ALA A 1 180 ? 4.266 -6.290 -46.699 1.00 91.38 180 ALA A O 1
ATOM 1432 N N . LEU A 1 181 ? 2.032 -6.449 -46.805 1.00 90.06 181 LEU A N 1
ATOM 1433 C CA . LEU A 1 181 ? 1.787 -5.066 -46.396 1.00 90.06 181 LEU A CA 1
ATOM 1434 C C . LEU A 1 181 ? 2.323 -4.794 -44.982 1.00 90.06 181 LEU A C 1
ATOM 1436 O O . LEU A 1 181 ? 3.031 -3.807 -44.773 1.00 90.06 181 LEU A O 1
ATOM 1440 N N . LYS A 1 182 ? 2.056 -5.689 -44.028 1.00 91.25 182 LYS A N 1
ATOM 1441 C CA . LYS A 1 182 ? 2.554 -5.566 -42.651 1.00 91.25 182 LYS A CA 1
ATOM 1442 C C . LYS A 1 182 ? 4.082 -5.600 -42.600 1.00 91.25 182 LYS A C 1
ATOM 1444 O O . LYS A 1 182 ? 4.683 -4.770 -41.923 1.00 91.25 182 LYS A O 1
ATOM 1449 N N . LEU A 1 183 ? 4.721 -6.485 -43.369 1.00 91.00 183 LEU A N 1
ATOM 1450 C CA . LEU A 1 183 ? 6.183 -6.525 -43.487 1.00 91.00 183 LEU A CA 1
ATOM 1451 C C . LEU A 1 183 ? 6.747 -5.213 -44.046 1.00 91.00 183 LEU A C 1
ATOM 1453 O O . LEU A 1 183 ? 7.707 -4.692 -43.491 1.00 91.00 183 LEU A O 1
ATOM 1457 N N . THR A 1 184 ? 6.117 -4.613 -45.065 1.00 92.62 184 THR A N 1
ATOM 1458 C CA . THR A 1 184 ? 6.574 -3.305 -45.574 1.00 92.62 184 THR A CA 1
ATOM 1459 C C . THR A 1 184 ? 6.446 -2.185 -44.540 1.00 92.62 184 THR A C 1
ATOM 1461 O O . THR A 1 184 ? 7.303 -1.305 -44.484 1.00 92.62 184 THR A O 1
ATOM 1464 N N . GLN A 1 185 ? 5.412 -2.210 -43.692 1.00 91.38 185 GLN A N 1
ATOM 1465 C CA . GLN A 1 185 ? 5.267 -1.252 -42.591 1.00 91.38 185 GLN A CA 1
ATOM 1466 C C . GLN A 1 185 ? 6.367 -1.419 -41.537 1.00 91.38 185 GLN A C 1
ATOM 1468 O O . GLN A 1 185 ? 6.938 -0.423 -41.089 1.00 91.38 185 GLN A O 1
ATOM 1473 N N . VAL A 1 186 ? 6.714 -2.662 -41.197 1.00 92.44 186 VAL A N 1
ATOM 1474 C CA . VAL A 1 186 ? 7.829 -2.975 -40.291 1.00 92.44 186 VAL A CA 1
ATOM 1475 C C . VAL A 1 186 ? 9.176 -2.566 -40.895 1.00 92.44 186 VAL A C 1
ATOM 1477 O O . VAL A 1 186 ? 10.017 -2.012 -40.186 1.00 92.44 186 VAL A O 1
ATOM 1480 N N . ASP A 1 187 ? 9.381 -2.765 -42.196 1.00 92.88 187 ASP A N 1
ATOM 1481 C CA . ASP A 1 187 ? 10.599 -2.332 -42.891 1.00 92.88 187 ASP A CA 1
ATOM 1482 C C . ASP A 1 187 ? 10.746 -0.805 -42.867 1.00 92.88 187 ASP A C 1
ATOM 1484 O O . ASP A 1 187 ? 11.820 -0.293 -42.546 1.00 92.88 187 ASP A O 1
ATOM 1488 N N . MET A 1 188 ? 9.662 -0.063 -43.133 1.00 89.50 188 MET A N 1
ATOM 1489 C CA . MET A 1 188 ? 9.654 1.403 -43.024 1.00 89.50 188 MET A CA 1
ATOM 1490 C C . MET A 1 188 ? 9.988 1.874 -41.604 1.00 89.50 188 MET A C 1
ATOM 1492 O O . MET A 1 188 ? 10.752 2.825 -41.438 1.00 89.50 188 MET A O 1
ATOM 1496 N N . TYR A 1 189 ? 9.446 1.209 -40.580 1.00 90.69 189 TYR A N 1
ATOM 1497 C CA . TYR A 1 189 ? 9.779 1.500 -39.185 1.00 90.69 189 TYR A CA 1
ATOM 1498 C C . TYR A 1 189 ? 11.252 1.211 -38.878 1.00 90.69 189 TYR A C 1
ATOM 1500 O O . TYR A 1 189 ? 11.937 2.057 -38.314 1.00 90.69 189 TYR A O 1
ATOM 1508 N N . THR A 1 190 ? 11.769 0.067 -39.323 1.00 88.56 190 THR A N 1
ATOM 1509 C CA . THR A 1 190 ? 13.167 -0.330 -39.105 1.00 88.56 190 THR A CA 1
ATOM 1510 C C . THR A 1 190 ? 14.135 0.631 -39.795 1.00 88.56 190 THR A C 1
ATOM 1512 O O . THR A 1 190 ? 15.196 0.941 -39.258 1.00 88.56 190 THR A O 1
ATOM 1515 N N . GLN A 1 191 ? 13.775 1.139 -40.977 1.00 88.06 191 GLN A N 1
ATOM 1516 C CA . GLN A 1 191 ? 14.553 2.168 -41.658 1.00 88.06 191 GLN A CA 1
ATOM 1517 C C . GLN A 1 191 ? 14.584 3.476 -40.859 1.00 88.06 191 GLN A C 1
ATOM 1519 O O . GLN A 1 191 ? 15.660 4.046 -40.711 1.00 88.06 191 GLN A O 1
ATOM 1524 N N . ARG A 1 192 ? 13.445 3.920 -40.309 1.00 88.06 192 ARG A N 1
ATOM 1525 C CA . ARG A 1 192 ? 13.404 5.101 -39.430 1.00 88.06 192 ARG A CA 1
ATOM 1526 C C . ARG A 1 192 ? 14.201 4.898 -38.148 1.00 88.06 192 ARG A C 1
ATOM 1528 O O . ARG A 1 192 ? 14.897 5.809 -37.726 1.00 88.06 192 ARG A O 1
ATOM 1535 N N . LEU A 1 193 ? 14.158 3.701 -37.564 1.00 82.94 193 LEU A N 1
ATOM 1536 C CA . LEU A 1 193 ? 14.914 3.382 -36.354 1.00 82.94 193 LEU A CA 1
ATOM 1537 C C . LEU A 1 193 ? 16.430 3.483 -36.587 1.00 82.94 193 LEU A C 1
ATOM 1539 O O . LEU A 1 193 ? 17.135 4.043 -35.760 1.00 82.94 193 LEU A O 1
ATOM 1543 N N . ARG A 1 194 ? 16.920 3.046 -37.755 1.00 82.44 194 ARG A N 1
ATOM 1544 C CA . ARG A 1 194 ? 18.335 3.198 -38.144 1.00 82.44 194 ARG A CA 1
ATOM 1545 C C . ARG A 1 194 ? 18.785 4.646 -38.329 1.00 82.44 194 ARG A C 1
ATOM 1547 O O . ARG A 1 194 ? 19.980 4.892 -38.331 1.00 82.44 194 ARG A O 1
ATOM 1554 N N . GLU A 1 195 ? 17.864 5.580 -38.560 1.00 77.19 195 GLU A N 1
ATOM 1555 C CA . GLU A 1 195 ? 18.183 7.013 -38.625 1.00 77.19 195 GLU A CA 1
ATOM 1556 C C . GLU A 1 195 ? 18.243 7.653 -37.225 1.00 77.19 195 GLU A C 1
ATOM 1558 O O . GLU A 1 195 ? 18.712 8.785 -37.105 1.00 77.19 195 GLU A O 1
ATOM 1563 N N . ARG A 1 196 ? 17.773 6.950 -36.179 1.00 73.44 196 ARG A N 1
ATOM 1564 C CA . ARG A 1 196 ? 17.853 7.389 -34.776 1.00 73.44 196 ARG A CA 1
ATOM 1565 C C . ARG A 1 196 ? 19.165 6.997 -34.084 1.00 73.44 196 ARG A C 1
ATOM 1567 O O . ARG A 1 196 ? 19.529 7.663 -33.118 1.00 73.44 196 ARG A O 1
ATOM 1574 N N . GLU A 1 197 ? 19.821 5.932 -34.549 1.00 55.75 197 GLU A N 1
ATOM 1575 C CA . GLU A 1 197 ? 21.124 5.432 -34.062 1.00 55.75 197 GLU A CA 1
ATOM 1576 C C . GLU A 1 197 ? 22.311 6.170 -34.705 1.00 55.75 197 GLU A C 1
ATOM 1578 O O . GLU A 1 197 ? 23.274 6.489 -33.967 1.00 55.75 197 GLU A O 1
#

Radius of gyration: 32.19 Å; chains: 1; bounding box: 73×47×84 Å

InterPro domains:
  IPR000433 Zinc finger, ZZ-type [PF25299] (1-34)
  IPR000433 Zinc finger, ZZ-type [PS50135] (1-39)
  IPR001005 SANT/Myb domain [PF00249] (46-82)
  IPR001005 SANT/Myb domain [PS50090] (45-91)
  IPR001005 SANT/Myb domain [cd00167] (48-89)
  IPR009057 Homedomain-like superfamily [SSF46689] (41-93)
  IPR017884 SANT domain [PS51293] (43-95)
  IPR041983 ADA2-like, zinc finger, ZZ-type [cd02335] (1-34)
  IPR043145 Zinc finger, ZZ-type superfamily [G3DSA:3.30.60.90] (1-34)
  IPR055141 Transcriptional adapter 2-alpha/beta-like domain [PF22941] (144-197)

Secondary structure (DSSP, 8-state):
-EESSSTT-B--HHHHHTT--BTTB-TTS-EE----S-S-SS-STT---HHHHHHHHHHHHHH-TT-HHHHHHHHSSS-HHHHHHHHIIIIISSHHHHHHSHHHHT--------S----STT-HHHHTTSPPP---HHHHHHTTEETTTTEESS-TTTTGGGGTTT----TTT--HHHHHHHHHHHHHHHHHHHTT-

Organism: NCBI:txid320908

Sequence (197 aa):
VRCTVCPKFEMCLQCFSNGAEIGSHRNDHPYQFVDSVALDVFKDRSGWSALEEINLLNAIEHYSYGNWKDIAQHIGTRNADEAKEEYVNRFLEGSIGQVTWPAVSHCRPVLRDLVEPDDGPLAPNIVSTLPPLDIRTQEAQQLDYYPLRDDFEIEYDNSAETLVSSLTLVNGEDDDLDIALKLTQVDMYTQRLRERE

Foldseek 3Di:
DAFPPDPPDDDDPVCLVVQPADDPRGNPTDDDDDDPQQDQPDPDPLPDGPVLVVLLVVLCVVVPPPPLCSSCVSSVPDHSVSSVCCCCCPCCVHPNNVVPCPVCVVVPPPPDPPDDQPPDPCGCVNVVPDDFPPDDPVRCVVQCHDRVVRDHPAADPNVLVVLVVPDDDDPPPDDPVNVVVNVVSVVSSVVVVVVRD